Protein AF-E2JCD0-F1 (afdb_monomer_lite)

Organism: Canis lupus familiaris (NCBI:txid9615)

Structure (mmCIF, N/CA/C/O backbone):
data_AF-E2JCD0-F1
#
_entry.id   AF-E2JCD0-F1
#
loop_
_atom_site.group_PDB
_atom_site.id
_atom_site.type_symbol
_atom_site.label_atom_id
_atom_site.label_alt_id
_atom_site.label_comp_id
_atom_site.label_asym_id
_atom_site.label_entity_id
_atom_site.label_seq_id
_atom_site.pdbx_PDB_ins_code
_atom_site.Cartn_x
_atom_site.Cartn_y
_atom_site.Cartn_z
_atom_site.occupancy
_atom_site.B_iso_or_equiv
_atom_site.auth_seq_id
_atom_site.auth_comp_id
_atom_site.auth_asym_id
_atom_site.auth_atom_id
_atom_site.pdbx_PDB_model_num
ATOM 1 N N . ALA A 1 1 ? -9.100 6.757 -9.639 1.00 63.59 1 ALA A N 1
ATOM 2 C CA . ALA A 1 1 ? -10.043 7.798 -9.180 1.00 63.59 1 ALA A CA 1
ATOM 3 C C . ALA A 1 1 ? -11.085 8.122 -10.253 1.00 63.59 1 ALA A C 1
ATOM 5 O O . ALA A 1 1 ? -12.271 8.025 -9.964 1.00 63.59 1 ALA A O 1
ATOM 6 N N . GLU A 1 2 ? -10.671 8.398 -11.495 1.00 61.66 2 GLU A N 1
ATOM 7 C CA . GLU A 1 2 ? -11.588 8.792 -12.584 1.00 61.66 2 GLU A CA 1
ATOM 8 C C . GLU A 1 2 ? -12.690 7.764 -12.887 1.00 61.66 2 GLU A C 1
ATOM 10 O O . GLU A 1 2 ? -13.860 8.120 -12.960 1.00 61.66 2 GLU A O 1
ATOM 15 N N . SER A 1 3 ? -12.362 6.471 -12.967 1.00 76.69 3 SER A N 1
ATOM 16 C CA . SER A 1 3 ? -13.351 5.429 -13.300 1.00 76.69 3 SER A CA 1
ATOM 17 C C . SER A 1 3 ? -14.410 5.175 -12.218 1.00 76.69 3 SER A C 1
ATOM 19 O O . SER A 1 3 ? -15.400 4.509 -12.492 1.00 76.69 3 SER A O 1
ATOM 21 N N . ILE A 1 4 ? -14.207 5.677 -10.994 1.00 81.00 4 ILE A N 1
ATOM 22 C CA . ILE A 1 4 ? -15.134 5.513 -9.858 1.00 81.00 4 ILE A CA 1
ATOM 23 C C . ILE A 1 4 ? -15.776 6.844 -9.434 1.00 81.00 4 ILE A C 1
ATOM 25 O O . ILE A 1 4 ? -16.268 6.971 -8.312 1.00 81.00 4 ILE A O 1
ATOM 29 N N . ASN A 1 5 ? -15.748 7.835 -10.333 1.00 79.56 5 ASN A N 1
ATOM 30 C CA . ASN A 1 5 ? -16.354 9.155 -10.163 1.00 79.56 5 ASN A CA 1
ATOM 31 C C . ASN A 1 5 ? -15.915 9.885 -8.878 1.00 79.56 5 ASN A C 1
ATOM 33 O O . ASN A 1 5 ? -16.704 10.560 -8.221 1.00 79.56 5 ASN A O 1
ATOM 37 N N . VAL A 1 6 ? -14.647 9.713 -8.492 1.00 83.38 6 VAL A N 1
ATOM 38 C CA . VAL A 1 6 ? -14.036 10.439 -7.373 1.00 83.38 6 VAL A CA 1
ATOM 39 C C . VAL A 1 6 ? -13.317 11.653 -7.949 1.00 83.38 6 VAL A C 1
ATOM 41 O O . VAL A 1 6 ? -12.253 11.510 -8.553 1.00 83.38 6 VAL A O 1
ATOM 44 N N . SER A 1 7 ? -13.908 12.829 -7.759 1.00 83.88 7 SER A N 1
ATOM 45 C CA . SER A 1 7 ? -13.365 14.123 -8.177 1.00 83.88 7 SER A CA 1
ATOM 46 C C . SER A 1 7 ? -13.212 15.054 -6.979 1.00 83.88 7 SER A C 1
ATOM 48 O O . SER A 1 7 ? -14.081 15.084 -6.105 1.00 83.88 7 SER A O 1
ATOM 50 N N . TYR A 1 8 ? -12.144 15.845 -6.985 1.00 87.19 8 TYR A N 1
ATOM 51 C CA . TYR A 1 8 ? -11.872 16.868 -5.979 1.00 87.19 8 TYR A CA 1
ATOM 52 C C . TYR A 1 8 ? -11.948 18.258 -6.624 1.00 87.19 8 TYR A C 1
ATOM 54 O O . TYR A 1 8 ? -11.632 18.383 -7.811 1.00 87.19 8 TYR A O 1
ATOM 62 N N . PRO A 1 9 ? -12.394 19.295 -5.899 1.00 88.44 9 PRO A N 1
ATOM 63 C CA . PRO A 1 9 ? -12.424 20.656 -6.429 1.00 88.44 9 PRO A CA 1
ATOM 64 C C . PRO A 1 9 ? -11.013 21.188 -6.723 1.00 88.44 9 PRO A C 1
ATOM 66 O O . PRO A 1 9 ? -10.135 21.116 -5.874 1.00 88.44 9 PRO A O 1
ATOM 69 N N . GLU A 1 10 ? -10.803 21.792 -7.897 1.00 82.81 10 GLU A N 1
ATOM 70 C CA . GLU A 1 10 ? -9.464 22.214 -8.362 1.00 82.81 10 GLU A CA 1
ATOM 71 C C . GLU A 1 10 ? -8.775 23.273 -7.480 1.00 82.81 10 GLU A C 1
ATOM 73 O O . GLU A 1 10 ? -7.560 23.441 -7.551 1.00 82.81 10 GLU A O 1
ATOM 78 N N . SER A 1 11 ? -9.529 24.007 -6.658 1.00 85.75 11 SER A N 1
ATOM 79 C CA . SER A 1 11 ? -9.015 25.106 -5.833 1.00 85.75 11 SER A CA 1
ATOM 80 C C . SER A 1 11 ? -8.655 24.710 -4.396 1.00 85.75 11 SER A C 1
ATOM 82 O O . SER A 1 11 ? -8.397 25.602 -3.589 1.00 85.75 11 SER A O 1
ATOM 84 N N . GLN A 1 12 ? -8.712 23.423 -4.042 1.00 89.62 12 GLN A N 1
ATOM 85 C CA . GLN A 1 12 ? -8.457 22.949 -2.679 1.00 89.62 12 GLN A CA 1
ATOM 86 C C . GLN A 1 12 ? -7.000 22.539 -2.467 1.00 89.62 12 GLN A C 1
ATOM 88 O O . GLN A 1 12 ? -6.279 22.136 -3.381 1.00 89.62 12 GLN A O 1
ATOM 93 N N . SER A 1 13 ? -6.546 22.682 -1.225 1.00 92.50 13 SER A N 1
ATOM 94 C CA . SER A 1 13 ? -5.248 22.179 -0.797 1.00 92.50 13 SER A CA 1
ATOM 95 C C . SER A 1 13 ? -5.284 20.657 -0.579 1.00 92.50 13 SER A C 1
ATOM 97 O O . SER A 1 13 ? -6.334 20.096 -0.263 1.00 92.50 13 SER A O 1
ATOM 99 N N . PRO A 1 14 ? -4.129 19.966 -0.632 1.00 90.75 14 PRO A N 1
ATOM 100 C CA . PRO A 1 14 ? -4.080 18.515 -0.427 1.00 90.75 14 PRO A CA 1
ATOM 101 C C . PRO A 1 14 ? -4.621 18.021 0.923 1.00 90.75 14 PRO A C 1
ATOM 103 O O . PRO A 1 14 ? -5.012 16.859 1.029 1.00 90.75 14 PRO A O 1
ATOM 106 N N . GLU A 1 15 ? -4.593 18.869 1.956 1.00 92.19 15 GLU A N 1
ATOM 107 C CA . GLU A 1 15 ? -5.140 18.561 3.285 1.00 92.19 15 GLU A CA 1
ATOM 108 C C . GLU A 1 15 ? -6.654 18.794 3.363 1.00 92.19 15 GLU A C 1
ATOM 110 O O . GLU A 1 15 ? -7.354 18.117 4.121 1.00 92.19 15 GLU A O 1
ATOM 115 N N . GLU A 1 16 ? -7.183 19.724 2.567 1.00 94.25 16 GLU A N 1
ATOM 116 C CA . GLU A 1 16 ? -8.626 19.894 2.403 1.00 94.25 16 GLU A CA 1
ATOM 117 C C . GLU A 1 16 ? -9.209 18.718 1.618 1.00 94.25 16 GLU A C 1
ATOM 119 O O . GLU A 1 16 ? -10.181 18.123 2.082 1.00 94.25 16 GLU A O 1
ATOM 124 N N . ASP A 1 17 ? -8.548 18.290 0.536 1.00 93.94 17 ASP A N 1
ATOM 125 C CA . ASP A 1 17 ? -8.948 17.119 -0.255 1.00 93.94 17 ASP A CA 1
ATOM 126 C C . ASP A 1 17 ? -9.018 15.842 0.592 1.00 93.94 17 ASP A C 1
ATOM 128 O O . ASP A 1 17 ? -9.962 15.058 0.479 1.00 93.94 17 ASP A O 1
ATOM 132 N N . LEU A 1 18 ? -8.058 15.655 1.505 1.00 94.75 18 LEU A N 1
ATOM 133 C CA . LEU A 1 18 ? -8.034 14.521 2.432 1.00 94.75 18 LEU A CA 1
ATOM 134 C C . LEU A 1 18 ? -9.297 14.461 3.311 1.00 94.75 18 LEU A C 1
ATOM 136 O O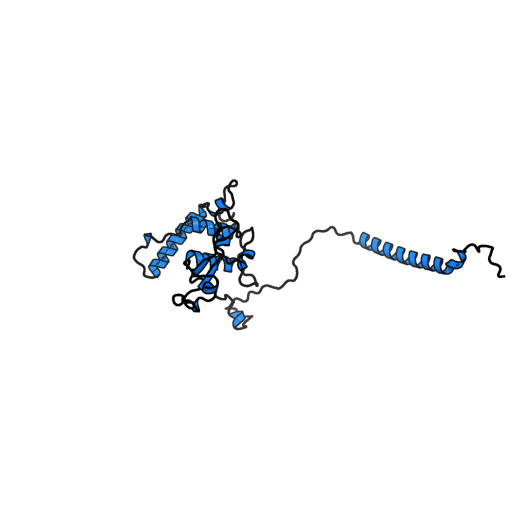 . LEU A 1 18 ? -9.743 13.379 3.695 1.00 94.75 18 LEU A O 1
ATOM 140 N N . ASN A 1 19 ? -9.865 15.618 3.655 1.00 95.75 19 ASN A N 1
ATOM 141 C CA . ASN A 1 19 ? -11.044 15.735 4.513 1.00 95.75 19 ASN A CA 1
ATOM 142 C C . ASN A 1 19 ? -12.341 15.990 3.728 1.00 95.75 19 ASN A C 1
ATOM 144 O O . ASN A 1 19 ? -13.422 16.020 4.327 1.00 95.75 19 ASN A O 1
ATOM 148 N N . PHE A 1 20 ? -12.254 16.148 2.408 1.00 95.50 20 PHE A N 1
ATOM 149 C CA . PHE A 1 20 ? -13.394 16.383 1.540 1.00 95.50 20 PHE A CA 1
ATOM 150 C C . PHE A 1 20 ? -14.202 15.095 1.364 1.00 95.50 20 PHE A C 1
ATOM 152 O O . PHE A 1 20 ? -13.720 14.090 0.839 1.00 95.50 20 PHE A O 1
ATOM 159 N N . VAL A 1 21 ? -15.455 15.101 1.825 1.00 95.81 21 VAL A N 1
ATOM 160 C CA . VAL A 1 21 ? -16.335 13.926 1.763 1.00 95.81 21 VAL A CA 1
ATOM 161 C C . VAL A 1 21 ? -16.999 13.850 0.393 1.00 95.81 21 VAL A C 1
ATOM 163 O O . VAL A 1 21 ? -17.990 14.533 0.128 1.00 95.81 21 VAL A O 1
ATOM 166 N N . THR A 1 22 ? -16.467 12.975 -0.455 1.00 94.00 22 THR A N 1
ATOM 167 C CA . THR A 1 22 ? -17.025 12.684 -1.782 1.00 94.00 22 THR A CA 1
ATOM 168 C C . THR A 1 22 ? -18.330 11.888 -1.686 1.00 94.00 22 THR A C 1
ATOM 170 O O . THR A 1 22 ? -18.580 11.187 -0.702 1.00 94.00 22 THR A O 1
ATOM 173 N N . ASP A 1 23 ? -19.173 11.954 -2.718 1.00 93.75 23 ASP A N 1
ATOM 174 C CA . ASP A 1 23 ? -20.433 11.196 -2.737 1.00 93.75 23 ASP A CA 1
ATOM 175 C C . ASP A 1 23 ? -20.195 9.680 -2.775 1.00 93.75 23 ASP A C 1
ATOM 177 O O . ASP A 1 23 ? -20.880 8.928 -2.081 1.00 93.75 23 ASP A O 1
ATOM 181 N N . THR A 1 24 ? -19.148 9.233 -3.478 1.00 94.50 24 THR A N 1
ATOM 182 C CA . THR A 1 24 ? -18.695 7.835 -3.452 1.00 94.50 24 THR A CA 1
ATOM 183 C C . THR A 1 24 ? -18.302 7.395 -2.038 1.00 94.50 24 THR A C 1
ATOM 185 O O . THR A 1 24 ? -18.634 6.282 -1.631 1.00 94.50 24 THR A O 1
ATOM 188 N N . ALA A 1 25 ? -17.646 8.259 -1.251 1.00 95.62 25 ALA A N 1
ATOM 189 C CA . ALA A 1 25 ? -17.301 7.942 0.135 1.00 95.62 25 ALA A CA 1
ATOM 190 C C . ALA A 1 25 ? -18.539 7.806 1.037 1.00 95.62 25 ALA A C 1
ATOM 192 O O . ALA A 1 25 ? -18.559 6.919 1.888 1.00 95.62 25 ALA A O 1
ATOM 193 N N . LYS A 1 26 ? -19.586 8.621 0.836 1.00 96.44 26 LYS A N 1
ATOM 194 C CA . LYS A 1 26 ? -20.861 8.480 1.568 1.00 96.44 26 LYS A CA 1
ATOM 195 C C . LYS A 1 26 ? -21.535 7.147 1.246 1.00 96.44 26 LYS A C 1
ATOM 197 O O . LYS A 1 26 ? -21.855 6.395 2.158 1.00 96.44 26 LYS A O 1
ATOM 202 N N . ALA A 1 27 ? -21.649 6.810 -0.040 1.00 96.44 27 ALA A N 1
ATOM 203 C CA . ALA A 1 27 ? -22.250 5.547 -0.466 1.00 96.44 27 ALA A CA 1
ATOM 204 C C . ALA A 1 27 ? -21.488 4.325 0.084 1.00 96.44 27 ALA A C 1
ATOM 206 O O . ALA A 1 27 ? -22.094 3.363 0.554 1.00 96.44 27 ALA A O 1
ATOM 207 N N . LEU A 1 28 ? -20.151 4.366 0.081 1.00 97.19 28 LEU A N 1
ATOM 208 C CA . LEU A 1 28 ? -19.328 3.315 0.686 1.00 97.19 28 LEU A CA 1
ATOM 209 C C . LEU A 1 28 ? -19.477 3.256 2.214 1.00 97.19 28 LEU A C 1
ATOM 211 O O . LEU A 1 28 ? -19.447 2.162 2.775 1.00 97.19 28 LEU A O 1
ATOM 215 N N . ALA A 1 29 ? -19.662 4.394 2.887 1.00 97.81 29 ALA A N 1
ATOM 216 C CA . ALA A 1 29 ? -19.921 4.439 4.325 1.00 97.81 29 ALA A CA 1
ATOM 217 C C . ALA A 1 29 ? -21.273 3.803 4.689 1.00 97.81 29 ALA A C 1
ATOM 219 O O . ALA A 1 29 ? -21.359 3.079 5.683 1.00 97.81 29 ALA A O 1
ATOM 220 N N . ASP A 1 30 ? -22.305 3.983 3.864 1.00 97.81 30 ASP A N 1
ATOM 221 C CA . ASP A 1 30 ? -23.602 3.324 4.055 1.00 97.81 30 ASP A CA 1
ATOM 222 C C . ASP A 1 30 ? -23.470 1.799 3.926 1.00 97.81 30 ASP A C 1
ATOM 224 O O . ASP A 1 30 ? -23.926 1.050 4.794 1.00 97.81 30 ASP A O 1
ATOM 228 N N . VAL A 1 31 ? -22.758 1.324 2.897 1.00 98.12 31 VAL A N 1
ATOM 229 C CA . VAL A 1 31 ? -22.467 -0.110 2.721 1.00 98.12 31 VAL A CA 1
ATOM 230 C C . VAL A 1 31 ? -21.656 -0.653 3.902 1.00 98.12 31 VAL A C 1
ATOM 232 O O . VAL A 1 31 ? -22.003 -1.694 4.460 1.00 98.12 31 VAL A O 1
ATOM 235 N N . ALA A 1 32 ? -20.613 0.060 4.336 1.00 98.00 32 ALA A N 1
ATOM 236 C CA . ALA A 1 32 ? -19.799 -0.327 5.487 1.00 98.00 32 ALA A CA 1
ATOM 237 C C . ALA A 1 32 ? -20.616 -0.368 6.790 1.00 98.00 32 ALA A C 1
ATOM 239 O O . ALA A 1 32 ? -20.418 -1.260 7.615 1.00 98.00 32 ALA A O 1
ATOM 240 N N . THR A 1 33 ? -21.576 0.544 6.955 1.00 97.75 33 THR A N 1
ATOM 241 C CA . THR A 1 33 ? -22.510 0.559 8.088 1.00 97.75 33 THR A CA 1
ATOM 242 C C . THR A 1 33 ? -23.390 -0.686 8.099 1.00 97.75 33 THR A C 1
ATOM 244 O O . THR A 1 33 ? -23.522 -1.339 9.136 1.00 97.75 33 THR A O 1
ATOM 247 N N . VAL A 1 34 ? -23.953 -1.064 6.947 1.00 97.38 34 VAL A N 1
ATOM 248 C CA . VAL A 1 34 ? -24.756 -2.290 6.819 1.00 97.38 34 VAL A CA 1
ATOM 249 C C . VAL A 1 34 ? -23.919 -3.525 7.151 1.00 97.38 34 VAL A C 1
ATOM 251 O O . VAL A 1 34 ? -24.362 -4.366 7.934 1.00 97.38 34 VAL A O 1
ATOM 254 N N . VAL A 1 35 ? -22.691 -3.613 6.630 1.00 97.75 35 VAL A N 1
ATOM 255 C CA . VAL A 1 35 ? -21.763 -4.713 6.941 1.00 97.75 35 VAL A CA 1
ATOM 256 C C . VAL A 1 35 ? -21.452 -4.764 8.438 1.00 97.75 35 VAL A C 1
ATOM 258 O O . VAL A 1 35 ? -21.546 -5.831 9.040 1.00 97.75 35 VAL A O 1
ATOM 261 N N . GLY A 1 36 ? -21.143 -3.627 9.066 1.00 96.38 36 GLY A N 1
ATOM 262 C CA . GLY A 1 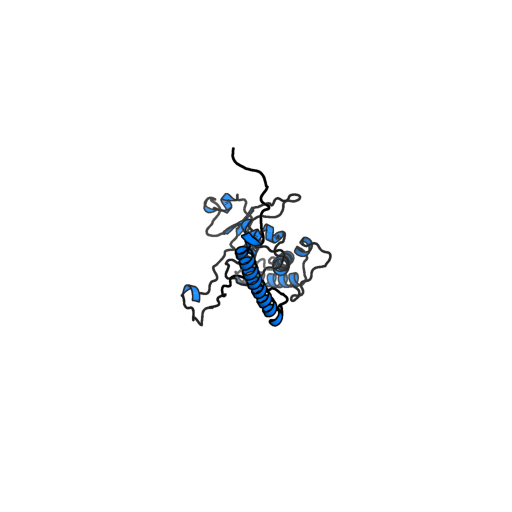36 ? -20.852 -3.557 10.500 1.00 96.38 36 GLY A CA 1
ATOM 263 C C . GLY A 1 36 ? -22.019 -4.037 11.367 1.00 96.38 36 GLY A C 1
ATOM 264 O O . GLY A 1 36 ? -21.823 -4.829 12.289 1.00 96.38 36 GLY A O 1
ATOM 265 N N . ARG A 1 37 ? -23.249 -3.627 11.037 1.00 96.38 37 ARG A N 1
ATOM 266 C CA . ARG A 1 37 ? -24.464 -4.076 11.737 1.00 96.38 37 ARG A CA 1
ATOM 267 C C . ARG A 1 37 ? -24.738 -5.564 11.532 1.00 96.38 37 ARG A C 1
ATOM 269 O O . ARG A 1 37 ? -25.088 -6.248 12.490 1.00 96.38 37 ARG A O 1
ATOM 276 N N . ALA A 1 38 ? -24.541 -6.072 10.316 1.00 96.19 38 ALA A N 1
ATOM 277 C CA . ALA A 1 38 ? -24.696 -7.492 10.020 1.00 96.19 38 ALA A CA 1
ATOM 278 C C . ALA A 1 38 ? -23.683 -8.344 10.802 1.00 96.19 38 ALA A C 1
ATOM 280 O O . ALA A 1 38 ? -24.061 -9.335 11.422 1.00 96.19 38 ALA A O 1
ATOM 281 N N . LEU A 1 39 ? -22.412 -7.930 10.843 1.00 96.62 39 LEU A N 1
ATOM 282 C CA . LEU A 1 39 ? -21.378 -8.603 11.634 1.00 96.62 39 LEU A CA 1
ATOM 283 C C . LEU A 1 39 ? -21.700 -8.585 13.131 1.00 96.62 39 LEU A C 1
ATOM 285 O O . LEU A 1 39 ? -21.513 -9.594 13.805 1.00 96.62 39 LEU A O 1
ATOM 289 N N . TYR A 1 40 ? -22.225 -7.472 13.646 1.00 96.50 40 TYR A N 1
ATOM 290 C CA . TYR A 1 40 ? -22.631 -7.369 15.045 1.00 96.50 40 TYR A CA 1
ATOM 291 C C . TYR A 1 40 ? -23.760 -8.347 15.402 1.00 96.50 40 TYR A C 1
ATOM 293 O O . TYR A 1 40 ? -23.678 -9.044 16.413 1.00 96.50 40 TYR A O 1
ATOM 301 N N . GLN A 1 41 ? -24.772 -8.460 14.539 1.00 95.12 41 GLN A N 1
ATOM 302 C CA . GLN A 1 41 ? -25.857 -9.429 14.712 1.00 95.12 41 GLN A CA 1
ATOM 303 C C . GLN A 1 41 ? -25.360 -10.875 14.614 1.00 95.12 41 GLN A C 1
ATOM 305 O O . GLN A 1 41 ? -25.739 -11.710 15.433 1.00 95.12 41 GLN A O 1
ATOM 310 N N . LEU A 1 42 ? -24.470 -11.173 13.662 1.00 96.31 42 LEU A N 1
ATOM 311 C CA . LEU A 1 42 ? -23.855 -12.499 13.520 1.00 96.31 42 LEU A CA 1
ATOM 312 C C . LEU A 1 42 ? -22.981 -12.877 14.722 1.00 96.31 42 LEU A C 1
ATOM 314 O O . LEU A 1 42 ? -22.909 -14.050 15.077 1.00 96.31 42 LEU A O 1
ATOM 318 N N . ALA A 1 43 ? -22.363 -11.896 15.381 1.00 95.94 43 ALA A N 1
ATOM 319 C CA . ALA A 1 43 ? -21.640 -12.096 16.634 1.00 95.94 43 ALA A CA 1
ATOM 320 C C . ALA A 1 43 ? -22.568 -12.351 17.843 1.00 95.94 43 ALA A C 1
ATOM 322 O O . ALA A 1 43 ? -22.082 -12.557 18.954 1.00 95.94 43 ALA A O 1
ATOM 323 N N . GLY A 1 44 ? -23.892 -12.340 17.646 1.00 95.31 44 GLY A N 1
ATOM 324 C CA . GLY A 1 44 ? -24.896 -12.525 18.697 1.00 95.31 44 GLY A CA 1
ATOM 325 C C . GLY A 1 44 ? -25.295 -11.232 19.412 1.00 95.31 44 GLY A C 1
ATOM 326 O O . GLY A 1 44 ? -25.992 -11.282 20.424 1.00 95.31 44 GLY A O 1
ATOM 327 N N . GLY A 1 45 ? -24.866 -10.071 18.912 1.00 92.38 45 GLY A N 1
ATOM 328 C CA . GLY A 1 45 ? -25.246 -8.772 19.449 1.00 92.38 45 GLY A CA 1
ATOM 329 C C . GLY A 1 45 ? -26.655 -8.368 19.015 1.00 92.38 45 GLY A C 1
ATOM 330 O O . GLY A 1 45 ? -26.937 -8.239 17.826 1.00 92.38 45 GLY A O 1
ATOM 331 N N . THR A 1 46 ? -27.549 -8.129 19.975 1.00 88.12 46 THR A N 1
ATOM 332 C CA . THR A 1 46 ? -28.945 -7.729 19.701 1.00 88.12 46 THR A CA 1
ATOM 333 C C . THR A 1 46 ? -29.275 -6.301 20.131 1.00 88.12 46 THR A C 1
ATOM 335 O O . THR A 1 46 ? -30.307 -5.770 19.736 1.00 88.12 46 THR A O 1
ATOM 338 N N . ASN A 1 47 ? -28.412 -5.668 20.927 1.00 85.06 47 ASN A N 1
ATOM 339 C CA . ASN A 1 47 ? -28.619 -4.327 21.480 1.00 85.06 47 ASN A CA 1
ATOM 340 C C . ASN A 1 47 ? -27.651 -3.338 20.812 1.00 85.06 47 ASN A C 1
ATOM 342 O O . ASN A 1 47 ? -26.561 -3.730 20.434 1.00 85.06 47 ASN A O 1
ATOM 346 N N . PHE A 1 48 ? -27.995 -2.054 20.691 1.00 81.94 48 PHE A N 1
ATOM 347 C CA . PHE A 1 48 ? -27.093 -1.023 20.131 1.00 81.94 48 PHE A CA 1
ATOM 348 C C . PHE A 1 48 ? -26.720 -1.187 18.641 1.00 81.94 48 PHE A C 1
ATOM 350 O O . PHE A 1 48 ? -25.716 -0.644 18.187 1.00 81.94 48 PHE A O 1
ATOM 357 N N . SER A 1 49 ? -27.540 -1.864 17.830 1.00 82.50 49 SER A N 1
ATOM 358 C CA . SER A 1 49 ? -27.312 -1.926 16.374 1.00 82.50 49 SER A CA 1
ATOM 359 C C . SER A 1 49 ? -27.263 -0.540 15.725 1.00 82.50 49 SER A C 1
ATOM 361 O O . SER A 1 49 ? -26.507 -0.312 14.782 1.00 82.50 49 SER A O 1
ATOM 363 N N . ASP A 1 50 ? -28.039 0.406 16.252 1.00 88.06 50 ASP A N 1
ATOM 364 C CA . ASP A 1 50 ? -28.182 1.739 15.667 1.00 88.06 50 ASP A CA 1
ATOM 365 C C . ASP A 1 50 ? -26.956 2.630 15.895 1.00 88.06 50 ASP A C 1
ATOM 367 O O . ASP A 1 50 ? -26.708 3.541 15.098 1.00 88.06 50 ASP A O 1
ATOM 371 N N . THR A 1 51 ? -26.152 2.339 16.927 1.00 93.25 51 THR A N 1
ATOM 372 C CA . THR A 1 51 ? -24.923 3.086 17.238 1.00 93.25 51 THR A CA 1
ATOM 373 C C . THR A 1 51 ? -23.755 2.697 16.335 1.00 93.25 51 THR A C 1
ATOM 375 O O . THR A 1 51 ? -22.770 3.425 16.269 1.00 93.25 51 THR A O 1
ATOM 378 N N . ILE A 1 52 ? -23.841 1.560 15.636 1.00 94.38 52 ILE A N 1
ATOM 379 C CA . ILE A 1 52 ? -22.801 1.096 14.715 1.00 94.38 52 ILE A CA 1
ATOM 380 C C . ILE A 1 52 ? -23.034 1.756 13.359 1.00 94.38 52 ILE A C 1
ATOM 382 O O . ILE A 1 52 ? -23.969 1.398 12.635 1.00 94.38 52 ILE A O 1
ATOM 386 N N . GLN A 1 53 ? -22.197 2.744 13.047 1.00 96.44 53 GLN A N 1
ATOM 387 C CA . GLN A 1 53 ? -22.208 3.501 11.796 1.00 96.44 53 GLN A CA 1
ATOM 388 C C . GLN A 1 53 ? -20.772 3.826 11.382 1.00 96.44 53 GLN A C 1
ATOM 390 O O . GLN A 1 53 ? -19.945 4.187 12.220 1.00 96.44 53 GLN A O 1
ATOM 395 N N . ALA A 1 54 ? -20.470 3.681 10.095 1.00 96.88 54 ALA A N 1
ATOM 396 C CA . ALA A 1 54 ? -19.181 4.057 9.537 1.00 96.88 54 ALA A CA 1
ATOM 397 C C . ALA A 1 54 ? -19.178 5.554 9.204 1.00 96.88 54 ALA A C 1
ATOM 399 O O . ALA A 1 54 ? -20.056 6.044 8.500 1.00 96.88 54 ALA A O 1
ATOM 400 N N . ASP A 1 55 ? -18.174 6.279 9.693 1.00 96.50 55 ASP A N 1
ATOM 401 C CA . ASP A 1 55 ? -18.018 7.709 9.428 1.00 96.50 55 ASP A CA 1
ATOM 402 C C . ASP A 1 55 ? -17.528 7.961 7.984 1.00 96.50 55 ASP A C 1
ATOM 404 O O . ASP A 1 55 ? -16.425 7.522 7.624 1.00 96.50 55 ASP A O 1
ATOM 408 N N . PRO A 1 56 ? -18.274 8.725 7.162 1.00 97.31 56 PRO A N 1
ATOM 409 C CA . PRO A 1 56 ? -17.859 9.073 5.805 1.00 97.31 56 PRO A CA 1
ATOM 410 C C . PRO A 1 56 ? -16.515 9.806 5.724 1.00 97.31 56 PRO A C 1
ATOM 412 O O . PRO A 1 56 ? -15.818 9.678 4.716 1.00 97.31 56 PRO A O 1
ATOM 415 N N . ARG A 1 57 ? -16.104 10.553 6.763 1.00 96.94 57 ARG A N 1
ATOM 416 C CA . ARG A 1 57 ? -14.787 11.218 6.768 1.00 96.94 57 ARG A CA 1
ATOM 417 C C . ARG A 1 57 ? -13.647 10.212 6.857 1.00 96.94 57 ARG A C 1
ATOM 419 O O . ARG A 1 57 ? -12.611 10.394 6.227 1.00 96.94 57 ARG A O 1
ATOM 426 N N . THR A 1 58 ? -13.826 9.127 7.598 1.00 97.38 58 THR A N 1
ATOM 427 C CA . THR A 1 58 ? -12.826 8.055 7.651 1.00 97.38 58 THR A CA 1
ATOM 428 C C . THR A 1 58 ? -12.728 7.342 6.302 1.00 97.38 58 THR A C 1
ATOM 430 O O . THR A 1 58 ? -11.627 7.106 5.803 1.00 97.38 58 THR A O 1
ATOM 433 N N . VAL A 1 59 ? -13.872 7.071 5.664 1.00 97.62 59 VAL A N 1
ATOM 434 C CA . VAL A 1 59 ? -13.923 6.448 4.333 1.00 97.62 59 VAL A CA 1
ATOM 435 C C . VAL A 1 59 ? -13.248 7.326 3.279 1.00 97.62 59 VAL A C 1
ATOM 437 O O . VAL A 1 59 ? -12.434 6.823 2.507 1.00 97.62 59 VAL A O 1
ATOM 440 N N . THR A 1 60 ? -13.519 8.635 3.268 1.00 96.62 60 THR A N 1
ATOM 441 C CA . THR A 1 60 ? -12.910 9.547 2.285 1.00 96.62 60 THR A CA 1
ATOM 442 C C . THR A 1 60 ? -11.396 9.671 2.477 1.00 96.62 60 THR A C 1
ATOM 444 O O . THR A 1 60 ? -10.655 9.614 1.499 1.00 96.62 60 THR A O 1
ATOM 447 N N . ARG A 1 61 ? -10.907 9.709 3.728 1.00 97.06 61 ARG A N 1
ATOM 448 C CA . ARG A 1 61 ? -9.464 9.736 4.032 1.00 97.06 61 ARG A CA 1
ATOM 449 C C . ARG A 1 61 ? -8.738 8.495 3.527 1.00 97.06 61 ARG A C 1
ATOM 451 O O . ARG A 1 61 ? -7.676 8.609 2.918 1.00 97.06 61 ARG A O 1
ATOM 458 N N . LEU A 1 62 ? -9.319 7.314 3.757 1.00 97.31 62 LEU A N 1
ATOM 459 C CA . LEU A 1 62 ? -8.799 6.057 3.216 1.00 97.31 62 LEU A CA 1
ATOM 460 C C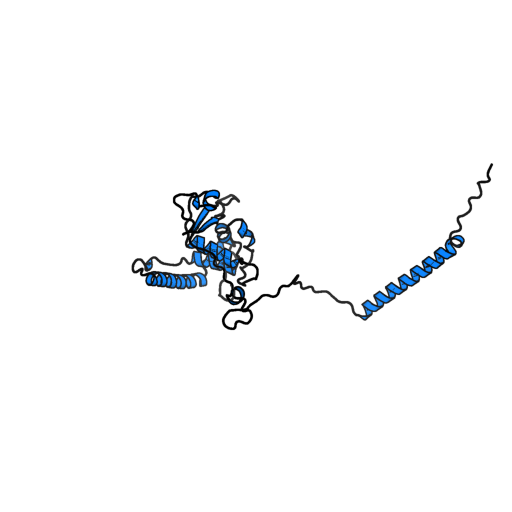 . LEU A 1 62 ? -8.780 6.106 1.684 1.00 97.31 62 LEU A C 1
ATOM 462 O O . LEU A 1 62 ? -7.749 5.833 1.073 1.00 97.31 62 LEU A O 1
ATOM 466 N N . LEU A 1 63 ? -9.895 6.495 1.063 1.00 96.06 63 LEU A N 1
ATOM 467 C CA . LEU A 1 63 ? -10.039 6.527 -0.391 1.00 96.06 63 LEU A CA 1
ATOM 468 C C . LEU A 1 63 ? -9.029 7.475 -1.050 1.00 96.06 63 LEU A C 1
ATOM 470 O O . LEU A 1 63 ? -8.369 7.090 -2.016 1.00 96.06 63 LEU A O 1
ATOM 474 N N . TYR A 1 64 ? -8.861 8.677 -0.500 1.00 95.69 64 TYR A N 1
ATOM 475 C CA . TYR A 1 64 ? -7.858 9.643 -0.941 1.00 95.69 64 TYR A CA 1
ATOM 476 C C . TYR A 1 64 ? -6.437 9.083 -0.796 1.00 95.69 64 TYR A C 1
ATOM 478 O O . TYR A 1 64 ? -5.652 9.114 -1.747 1.00 95.69 64 TYR A O 1
ATOM 486 N N . GLY A 1 65 ? -6.127 8.496 0.363 1.00 96.06 65 GLY A N 1
ATOM 487 C CA . GLY A 1 65 ? -4.819 7.911 0.636 1.00 96.06 65 GLY A CA 1
ATOM 488 C C . GLY A 1 65 ? -4.441 6.778 -0.321 1.00 96.06 65 GLY A C 1
ATOM 489 O O . GLY A 1 65 ? -3.308 6.718 -0.796 1.00 96.06 65 GLY A O 1
ATOM 490 N N . PHE A 1 66 ? -5.379 5.886 -0.644 1.00 96.06 66 PHE A N 1
ATOM 491 C CA . PHE A 1 66 ? -5.111 4.762 -1.545 1.00 96.06 66 PHE A CA 1
ATOM 492 C C . PHE A 1 66 ? -5.113 5.163 -3.025 1.00 96.06 66 PHE A C 1
ATOM 494 O O . PHE A 1 66 ? -4.287 4.658 -3.784 1.00 96.06 66 PHE A O 1
ATOM 501 N N . LEU A 1 67 ? -6.013 6.060 -3.444 1.00 94.69 67 LEU A N 1
ATOM 502 C CA . LEU A 1 67 ? -6.298 6.299 -4.866 1.00 94.69 67 LEU A CA 1
ATOM 503 C C . LEU A 1 67 ? -5.772 7.617 -5.430 1.00 94.69 67 LEU A C 1
ATOM 505 O O . LEU A 1 67 ? -5.818 7.790 -6.649 1.00 94.69 67 LEU A O 1
ATOM 509 N N . VAL A 1 68 ? -5.308 8.534 -4.582 1.00 93.69 68 VAL A N 1
ATOM 510 C CA . VAL A 1 68 ? -4.814 9.851 -5.006 1.00 93.69 68 VAL A CA 1
ATOM 511 C C . VAL A 1 68 ? -3.389 10.060 -4.522 1.00 93.69 68 VAL A C 1
ATOM 513 O O . VAL A 1 68 ? -2.478 10.180 -5.340 1.00 93.69 68 VAL A O 1
ATOM 516 N N . ARG A 1 69 ? -3.185 10.081 -3.200 1.00 94.81 69 ARG A N 1
ATOM 517 C CA . ARG A 1 69 ? -1.891 10.410 -2.598 1.00 94.81 69 ARG A CA 1
ATOM 518 C C . ARG A 1 69 ? -1.658 9.642 -1.30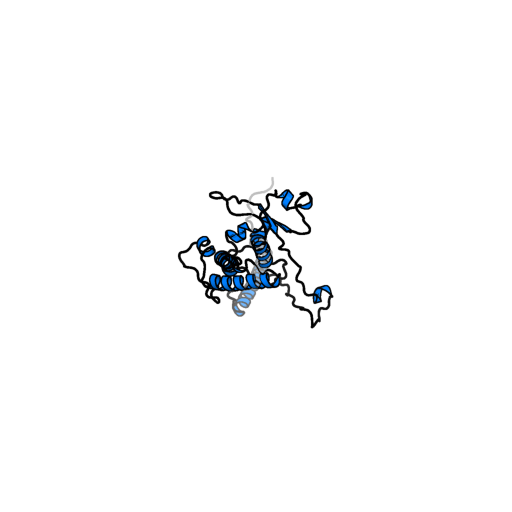3 1.00 94.81 69 ARG A C 1
ATOM 520 O O . ARG A 1 69 ? -2.211 9.974 -0.252 1.00 94.81 69 ARG A O 1
ATOM 527 N N . ALA A 1 70 ? -0.762 8.661 -1.366 1.00 96.06 70 ALA A N 1
ATOM 528 C CA . ALA A 1 70 ? -0.366 7.866 -0.207 1.00 96.06 70 ALA A CA 1
ATOM 529 C C . ALA A 1 70 ? 0.407 8.701 0.819 1.00 96.06 70 ALA A C 1
ATOM 531 O O . ALA A 1 70 ? 0.222 8.561 2.026 1.00 96.06 70 ALA A O 1
ATOM 532 N N . ASN A 1 71 ? 1.264 9.599 0.344 1.00 95.81 71 ASN A N 1
ATOM 533 C CA . ASN A 1 71 ? 2.023 10.504 1.191 1.00 95.81 71 ASN A CA 1
ATOM 534 C C . ASN A 1 71 ? 1.149 11.666 1.700 1.00 95.81 71 ASN A C 1
ATOM 536 O O . ASN A 1 71 ? 1.201 12.776 1.176 1.00 95.81 71 ASN A O 1
ATOM 540 N N . ASN A 1 72 ? 0.320 11.397 2.710 1.00 95.25 72 ASN A N 1
ATOM 541 C CA . ASN A 1 72 ? -0.582 12.371 3.335 1.00 95.25 72 ASN A CA 1
ATOM 542 C C . ASN A 1 72 ? -0.373 12.461 4.858 1.00 95.25 72 ASN A C 1
ATOM 544 O O . ASN A 1 72 ? 0.243 11.578 5.465 1.00 95.25 72 ASN A O 1
ATOM 548 N N . SER A 1 73 ? -0.883 13.528 5.483 1.00 94.56 73 SER A N 1
ATOM 549 C CA . SER A 1 73 ? -0.712 13.794 6.919 1.00 94.56 73 SER A CA 1
ATOM 550 C C . SER A 1 73 ? -1.200 12.655 7.821 1.00 94.56 73 SER A C 1
ATOM 552 O O . SER A 1 73 ? -0.563 12.370 8.839 1.00 94.56 73 SER A O 1
ATOM 554 N N . TRP A 1 74 ? -2.284 11.976 7.434 1.00 96.44 74 TRP A N 1
ATOM 555 C CA . TRP A 1 74 ? -2.902 10.904 8.211 1.00 96.44 74 TRP A CA 1
ATOM 556 C C . TRP A 1 74 ? -2.164 9.565 8.083 1.00 96.44 74 TRP A C 1
ATOM 558 O O . TRP A 1 74 ? -1.857 8.931 9.086 1.00 96.44 74 TRP A O 1
ATOM 568 N N . PHE A 1 75 ? -1.785 9.141 6.878 1.00 97.25 75 PHE A N 1
ATOM 569 C CA . PHE A 1 75 ? -0.971 7.935 6.692 1.00 97.25 75 PHE A CA 1
ATOM 570 C C . PHE A 1 75 ? 0.419 8.082 7.313 1.00 97.25 75 PHE A C 1
ATOM 572 O O . PHE A 1 75 ? 0.933 7.134 7.905 1.00 97.25 75 PHE A O 1
ATOM 579 N N . GLN A 1 76 ? 1.012 9.276 7.255 1.00 95.88 76 GLN A N 1
ATOM 580 C CA . GLN A 1 76 ? 2.268 9.536 7.955 1.00 95.88 76 GLN A CA 1
ATOM 581 C C . GLN A 1 76 ? 2.126 9.428 9.480 1.00 95.88 76 GLN A C 1
ATOM 583 O O . GLN A 1 76 ? 3.083 9.016 10.129 1.00 95.88 76 GLN A O 1
ATOM 588 N N . SER A 1 77 ? 0.971 9.780 10.062 1.00 96.06 77 SER A N 1
ATOM 589 C CA . SER A 1 77 ? 0.789 9.748 11.519 1.00 96.06 77 SER A CA 1
ATOM 590 C C . SER A 1 77 ? 0.562 8.347 12.083 1.00 96.06 77 SER A C 1
ATOM 592 O O . SER A 1 77 ? 0.921 8.089 13.229 1.00 96.06 77 SER A O 1
ATOM 594 N N . ILE A 1 78 ? 0.013 7.431 11.289 1.00 96.75 78 ILE A N 1
ATOM 595 C CA . ILE A 1 78 ? -0.276 6.058 11.729 1.00 96.75 78 ILE A CA 1
ATOM 596 C C . ILE A 1 78 ? 0.866 5.079 11.447 1.00 96.75 78 ILE A C 1
ATOM 598 O O . ILE A 1 78 ? 0.901 4.001 12.030 1.00 96.75 78 ILE A O 1
ATOM 602 N N . LEU A 1 79 ? 1.796 5.414 10.549 1.00 95.88 79 LEU A N 1
ATOM 603 C CA . LEU A 1 79 ? 2.934 4.552 10.235 1.00 95.88 79 LEU A CA 1
ATOM 604 C C . LEU A 1 79 ? 4.097 4.761 11.207 1.00 95.88 79 LEU A C 1
ATOM 606 O O . LEU A 1 79 ? 4.302 5.835 11.776 1.00 95.88 79 LEU A O 1
ATOM 610 N N . ARG A 1 80 ? 4.932 3.730 11.334 1.00 95.38 80 ARG A N 1
ATOM 611 C CA . ARG A 1 80 ? 6.247 3.847 11.973 1.00 95.38 80 ARG A CA 1
ATOM 612 C C . ARG A 1 80 ? 7.207 4.680 11.122 1.00 95.38 80 ARG A C 1
ATOM 614 O O . ARG A 1 80 ? 7.037 4.802 9.909 1.00 95.38 80 ARG A O 1
ATOM 621 N N . GLN A 1 81 ? 8.250 5.216 11.752 1.00 92.62 81 GLN A N 1
ATOM 622 C CA . GLN A 1 81 ? 9.259 6.049 11.085 1.00 92.62 81 GLN A CA 1
ATOM 623 C C . GLN A 1 81 ? 9.985 5.314 9.945 1.00 92.62 81 GLN A C 1
ATOM 625 O O . GLN A 1 81 ? 10.229 5.893 8.889 1.00 92.62 81 GLN A O 1
ATOM 630 N N . ASP A 1 82 ? 10.301 4.033 10.138 1.00 92.50 82 ASP A N 1
ATOM 631 C CA . ASP A 1 82 ? 10.982 3.172 9.162 1.00 92.50 82 ASP A CA 1
ATOM 632 C C . ASP A 1 82 ? 10.119 2.836 7.940 1.00 92.50 82 ASP A C 1
ATOM 634 O O . ASP A 1 82 ? 10.650 2.510 6.880 1.00 92.50 82 ASP A O 1
ATOM 638 N N . LEU A 1 83 ? 8.796 2.967 8.060 1.00 93.44 83 LEU A N 1
ATOM 639 C CA . LEU A 1 83 ? 7.848 2.684 6.984 1.00 93.44 83 LEU A CA 1
ATOM 640 C C . LEU A 1 83 ? 7.463 3.927 6.171 1.00 93.44 83 LEU A C 1
ATOM 642 O O . LEU A 1 83 ? 6.730 3.818 5.191 1.00 93.44 83 LEU A O 1
ATOM 646 N N . ARG A 1 84 ? 7.975 5.113 6.521 1.00 91.25 84 ARG A N 1
ATOM 647 C CA . ARG A 1 84 ? 7.652 6.362 5.815 1.00 91.25 84 ARG A CA 1
ATOM 648 C C . ARG A 1 84 ? 8.044 6.330 4.335 1.00 91.25 84 ARG A C 1
ATOM 650 O O . ARG A 1 84 ? 7.330 6.890 3.512 1.00 91.25 84 ARG A O 1
ATOM 657 N N . SER A 1 85 ? 9.141 5.657 3.990 1.00 91.69 85 SER A N 1
ATOM 658 C CA . SER A 1 85 ? 9.616 5.520 2.604 1.00 91.69 85 SER A CA 1
ATOM 659 C C . SER A 1 85 ? 8.662 4.736 1.697 1.00 91.69 85 SER A C 1
ATOM 661 O O . SER A 1 85 ? 8.771 4.831 0.477 1.00 91.69 85 SER A O 1
ATOM 663 N N . TYR A 1 86 ? 7.714 3.988 2.268 1.00 89.88 86 TYR A N 1
ATOM 664 C CA . TYR A 1 86 ? 6.703 3.243 1.518 1.00 89.88 86 TYR A CA 1
ATOM 665 C C . TYR A 1 86 ? 5.531 4.132 1.062 1.00 89.88 86 TYR A C 1
ATOM 667 O O . TYR A 1 86 ? 4.711 3.690 0.251 1.00 89.88 86 TYR A O 1
ATOM 675 N N . LEU A 1 87 ? 5.450 5.380 1.541 1.00 93.38 87 LEU A N 1
ATOM 676 C CA . LEU A 1 87 ? 4.476 6.371 1.089 1.00 93.38 87 LEU A CA 1
ATOM 677 C C . LEU A 1 87 ? 5.056 7.211 -0.057 1.00 93.38 87 LEU A C 1
ATOM 679 O O . LEU A 1 87 ? 5.908 8.068 0.161 1.00 93.38 87 LEU A O 1
ATOM 683 N N . GLY A 1 88 ? 4.575 6.978 -1.279 1.00 91.38 88 GLY A N 1
ATOM 684 C CA . GLY A 1 88 ? 4.887 7.818 -2.439 1.00 91.38 88 GLY A CA 1
ATOM 685 C C . GLY A 1 88 ? 3.918 8.994 -2.599 1.00 91.38 88 GLY A C 1
ATOM 686 O O . GLY A 1 88 ? 2.811 8.977 -2.063 1.00 91.38 88 GLY A O 1
ATOM 687 N N . ASP A 1 89 ? 4.303 9.997 -3.391 1.00 90.62 89 ASP A N 1
ATOM 688 C CA . ASP A 1 89 ? 3.475 11.191 -3.658 1.00 90.62 89 ASP A CA 1
ATOM 689 C C . ASP A 1 89 ? 2.260 10.927 -4.571 1.00 90.62 89 ASP A C 1
ATOM 691 O O . ASP A 1 89 ? 1.409 11.801 -4.750 1.00 90.62 89 ASP A O 1
ATOM 695 N N . GLY A 1 90 ? 2.171 9.720 -5.134 1.00 92.50 90 GLY A N 1
ATOM 696 C CA . GLY A 1 90 ? 1.050 9.245 -5.942 1.00 92.50 90 GLY A CA 1
ATOM 697 C C . GLY A 1 90 ? 0.181 8.195 -5.234 1.00 92.50 90 GLY A C 1
ATOM 698 O O . GLY A 1 90 ? 0.336 7.957 -4.030 1.00 92.50 90 GLY A O 1
ATOM 699 N N . PRO A 1 91 ? -0.728 7.541 -5.976 1.00 94.50 91 PRO A N 1
ATOM 700 C CA . PRO A 1 91 ? -1.557 6.462 -5.453 1.00 94.50 91 PRO A CA 1
ATOM 701 C C . PRO A 1 91 ? -0.738 5.203 -5.166 1.00 94.50 91 PRO A C 1
ATOM 703 O O . PRO A 1 91 ? 0.304 4.952 -5.783 1.00 94.50 91 PRO A O 1
ATOM 706 N N . LEU A 1 92 ? -1.241 4.372 -4.254 1.00 93.81 92 LEU A N 1
ATOM 707 C CA . LEU A 1 92 ? -0.626 3.080 -3.970 1.00 93.81 92 LEU A CA 1
ATOM 708 C C . LEU A 1 92 ? -0.866 2.106 -5.125 1.00 93.81 92 LEU A C 1
ATOM 710 O O . LEU A 1 92 ? -1.940 2.053 -5.715 1.00 93.81 92 LEU A O 1
ATOM 714 N N . GLN A 1 93 ? 0.150 1.300 -5.421 1.00 91.44 93 GLN A N 1
ATOM 715 C CA . GLN A 1 93 ? 0.018 0.173 -6.336 1.00 91.44 93 GLN A CA 1
ATOM 716 C C . GLN A 1 93 ? -0.415 -1.065 -5.546 1.00 91.44 93 GLN A C 1
ATOM 718 O O . GLN A 1 93 ? 0.155 -1.384 -4.497 1.00 91.44 93 GLN A O 1
ATOM 723 N N . HIS A 1 94 ? -1.418 -1.773 -6.059 1.00 94.62 94 HIS A N 1
ATOM 724 C CA . HIS A 1 94 ? -2.016 -2.939 -5.395 1.00 94.62 94 HIS A CA 1
ATOM 725 C C . HIS A 1 94 ? -1.535 -4.279 -5.970 1.00 94.62 94 HIS A C 1
ATOM 727 O O . HIS A 1 94 ? -2.095 -5.328 -5.664 1.00 94.62 94 HIS A O 1
ATOM 733 N N . TYR A 1 95 ? -0.494 -4.254 -6.804 1.00 93.81 95 TYR A N 1
ATOM 734 C CA . TYR A 1 95 ? 0.134 -5.462 -7.327 1.00 93.81 95 TYR A CA 1
ATOM 735 C C . TYR A 1 95 ? 0.842 -6.244 -6.212 1.00 93.81 95 TYR A C 1
ATOM 737 O O . TYR A 1 95 ? 1.557 -5.673 -5.383 1.00 93.81 95 TYR A O 1
ATOM 745 N N . ILE A 1 96 ? 0.661 -7.566 -6.213 1.00 93.19 96 ILE A N 1
ATOM 746 C CA . ILE A 1 96 ? 1.359 -8.482 -5.309 1.00 93.19 96 ILE A CA 1
ATOM 747 C C . ILE A 1 96 ? 2.759 -8.718 -5.883 1.00 93.19 96 ILE A C 1
ATOM 749 O O . ILE A 1 96 ? 2.976 -9.636 -6.669 1.00 93.19 96 ILE A O 1
ATOM 753 N N . ALA A 1 97 ? 3.695 -7.845 -5.516 1.00 89.44 97 ALA A N 1
ATOM 754 C CA . ALA A 1 97 ? 5.087 -7.948 -5.937 1.00 89.44 97 ALA A CA 1
ATOM 755 C C . ALA A 1 97 ? 5.815 -9.108 -5.239 1.00 89.44 97 ALA A C 1
ATOM 757 O O . ALA A 1 97 ? 5.442 -9.533 -4.144 1.00 89.44 97 ALA A O 1
ATOM 758 N N . VAL A 1 98 ? 6.924 -9.566 -5.828 1.00 87.12 98 VAL A N 1
ATOM 759 C CA . VAL A 1 98 ? 7.828 -10.542 -5.185 1.00 87.12 98 VAL A CA 1
ATOM 760 C C . VAL A 1 98 ? 8.441 -10.006 -3.884 1.00 87.12 98 VAL A C 1
ATOM 762 O O . VAL A 1 98 ? 8.728 -10.780 -2.968 1.00 87.12 98 VAL A O 1
ATOM 765 N N . SER A 1 99 ? 8.645 -8.690 -3.774 1.00 80.56 99 SER A N 1
ATOM 766 C CA . SER A 1 99 ? 9.088 -8.055 -2.530 1.00 80.56 99 SER A CA 1
ATOM 767 C C . SER A 1 99 ? 7.953 -8.051 -1.504 1.00 80.56 99 SER A C 1
ATOM 769 O O . SER A 1 99 ? 6.926 -7.404 -1.712 1.00 80.56 99 SER A O 1
ATOM 771 N N . SER A 1 100 ? 8.156 -8.744 -0.385 1.00 78.62 100 SER A N 1
ATOM 772 C CA . SER A 1 100 ? 7.174 -8.865 0.692 1.00 78.62 100 SER A CA 1
ATOM 773 C C . SER A 1 100 ? 7.693 -8.231 1.986 1.00 78.62 100 SER A C 1
ATOM 775 O O . SER A 1 100 ? 8.831 -8.523 2.362 1.00 78.62 100 SER A O 1
ATOM 777 N N . PRO A 1 101 ? 6.851 -7.493 2.735 1.00 86.19 101 PRO A N 1
ATOM 778 C CA . PRO A 1 101 ? 5.491 -7.049 2.388 1.00 86.19 101 PRO A CA 1
ATOM 779 C C . PRO A 1 101 ? 5.469 -5.883 1.381 1.00 86.19 101 PRO A C 1
ATOM 781 O O . PRO A 1 101 ? 6.425 -5.117 1.294 1.00 86.19 101 PRO A O 1
ATOM 784 N N . THR A 1 102 ? 4.372 -5.727 0.634 1.00 91.12 102 THR A N 1
ATOM 785 C CA . THR A 1 102 ? 4.180 -4.581 -0.275 1.00 91.12 102 THR A CA 1
ATOM 786 C C . THR A 1 102 ? 3.710 -3.338 0.490 1.00 91.12 102 THR A C 1
ATOM 788 O O . THR A 1 102 ? 3.196 -3.434 1.607 1.00 91.12 102 THR A O 1
ATOM 791 N N . ASN A 1 103 ? 3.836 -2.153 -0.121 1.00 92.75 103 ASN A N 1
ATOM 792 C CA . ASN A 1 103 ? 3.432 -0.878 0.489 1.00 92.75 103 ASN A CA 1
ATOM 793 C C . ASN A 1 103 ? 1.963 -0.907 0.944 1.00 92.75 103 ASN A C 1
ATOM 795 O O . ASN A 1 103 ? 1.647 -0.477 2.051 1.00 92.75 103 ASN A O 1
ATOM 799 N N . THR A 1 104 ? 1.076 -1.471 0.113 1.00 95.25 104 THR A N 1
ATOM 800 C CA . THR A 1 104 ? -0.352 -1.613 0.433 1.00 95.25 104 THR A CA 1
ATOM 801 C C . THR A 1 104 ? -0.558 -2.450 1.698 1.00 95.25 104 THR A C 1
ATOM 803 O O . THR A 1 104 ? -1.355 -2.062 2.547 1.00 95.25 104 THR A O 1
ATOM 806 N N . THR A 1 105 ? 0.184 -3.550 1.877 1.00 95.94 105 THR A N 1
ATOM 807 C CA . THR A 1 105 ? 0.066 -4.411 3.065 1.00 95.94 105 THR A CA 1
ATOM 808 C C . THR A 1 105 ? 0.372 -3.653 4.351 1.00 95.94 105 THR A C 1
ATOM 810 O O . THR A 1 105 ? -0.401 -3.739 5.304 1.00 95.94 105 THR A O 1
ATOM 813 N N . TYR A 1 106 ? 1.461 -2.879 4.376 1.00 95.19 106 TYR A N 1
ATOM 814 C CA . TYR A 1 106 ? 1.795 -2.071 5.548 1.00 95.19 106 TYR A CA 1
ATOM 815 C C . TYR A 1 106 ? 0.729 -1.009 5.811 1.00 95.19 106 TYR A C 1
ATOM 817 O O . TYR A 1 106 ? 0.200 -0.935 6.915 1.00 95.19 106 TYR A O 1
ATOM 825 N N . VAL A 1 107 ? 0.348 -0.223 4.803 1.00 96.75 107 VAL A N 1
ATOM 826 C CA . VAL A 1 107 ? -0.647 0.842 4.994 1.00 96.75 107 VAL A CA 1
ATOM 827 C C . VAL A 1 107 ? -1.976 0.282 5.507 1.00 96.75 107 VAL A C 1
ATOM 829 O O . VAL A 1 107 ? -2.549 0.846 6.434 1.00 96.75 107 VAL A O 1
ATOM 832 N N . VAL A 1 108 ? -2.431 -0.864 4.989 1.00 97.62 108 VAL A N 1
ATOM 833 C CA . VAL A 1 108 ? -3.644 -1.538 5.480 1.00 97.62 108 VAL A CA 1
ATOM 834 C C . VAL A 1 108 ? -3.482 -2.021 6.923 1.00 97.62 108 VAL A C 1
ATOM 836 O O . VAL A 1 108 ? -4.387 -1.795 7.723 1.00 97.62 108 VAL A O 1
ATOM 839 N N . GLN A 1 109 ? -2.348 -2.635 7.286 1.00 97.69 109 GLN A N 1
ATOM 840 C CA . GLN A 1 109 ? -2.103 -3.097 8.658 1.00 97.69 109 GLN A CA 1
ATOM 841 C C . GLN A 1 109 ? -2.193 -1.939 9.661 1.00 97.69 109 GLN A C 1
ATOM 843 O O . GLN A 1 109 ? -2.913 -2.037 10.652 1.00 97.69 109 GLN A O 1
ATOM 848 N N . TYR A 1 110 ? -1.501 -0.829 9.395 1.00 97.75 110 TYR A N 1
ATOM 849 C CA . TYR A 1 110 ? -1.463 0.315 10.312 1.00 97.75 110 TYR A CA 1
ATOM 850 C C . TYR A 1 110 ? -2.758 1.130 10.300 1.00 97.75 110 TYR A C 1
ATOM 852 O O . TYR A 1 110 ? -3.173 1.627 11.345 1.00 97.75 110 TYR A O 1
ATOM 860 N N . ALA A 1 111 ? -3.449 1.226 9.160 1.00 97.69 111 ALA A N 1
ATOM 861 C CA . ALA A 1 111 ? -4.786 1.813 9.111 1.00 97.69 111 ALA A CA 1
ATOM 862 C C . ALA A 1 111 ? -5.774 0.991 9.944 1.00 97.69 111 ALA A C 1
ATOM 864 O O . ALA A 1 111 ? -6.510 1.555 10.751 1.00 97.69 111 ALA A O 1
ATOM 865 N N . LEU A 1 112 ? -5.744 -0.339 9.822 1.00 98.19 112 LEU A N 1
ATOM 866 C CA . LEU A 1 112 ? -6.563 -1.226 10.641 1.00 98.19 112 LEU A CA 1
ATOM 867 C C . LEU A 1 112 ? -6.201 -1.110 12.127 1.00 98.19 112 LEU A C 1
ATOM 869 O O . LEU A 1 112 ? -7.101 -1.024 12.962 1.00 98.19 112 LEU A O 1
ATOM 873 N N . ALA A 1 113 ? -4.907 -1.047 12.455 1.00 97.88 113 ALA A N 1
ATOM 874 C CA . ALA A 1 113 ? -4.431 -0.853 13.821 1.00 97.88 113 ALA A CA 1
ATOM 875 C C . ALA A 1 113 ? -4.936 0.464 14.424 1.00 97.88 113 ALA A C 1
ATOM 877 O O . ALA A 1 113 ? -5.369 0.473 15.569 1.00 97.88 113 ALA A O 1
ATOM 878 N N . ASN A 1 114 ? -4.947 1.557 13.659 1.00 97.56 114 ASN A N 1
ATOM 879 C CA . ASN A 1 114 ? -5.466 2.843 14.123 1.00 97.56 114 ASN A CA 1
ATOM 880 C C . ASN A 1 114 ? -6.999 2.846 14.283 1.00 97.56 114 ASN A C 1
ATOM 882 O O . ASN A 1 114 ? -7.524 3.489 15.184 1.00 97.56 114 ASN A O 1
ATOM 886 N N . LEU A 1 115 ? -7.727 2.135 13.415 1.00 97.31 115 LEU A N 1
ATOM 887 C CA . LEU A 1 115 ? -9.196 2.102 13.439 1.00 97.31 115 LEU A CA 1
ATOM 888 C C . LEU A 1 115 ? -9.777 1.141 14.484 1.00 97.31 115 LEU A C 1
ATOM 890 O O . LEU A 1 115 ? -10.893 1.354 14.950 1.00 97.31 115 LEU A O 1
ATOM 894 N N . THR A 1 116 ? -9.053 0.074 14.827 1.00 97.25 116 THR A N 1
ATOM 895 C CA . THR A 1 116 ? -9.521 -0.972 15.761 1.00 97.25 116 THR A CA 1
ATOM 896 C C . THR A 1 116 ? -8.742 -1.013 17.072 1.00 97.25 116 THR A C 1
ATOM 898 O O . THR A 1 116 ? -9.210 -1.598 18.049 1.00 97.25 116 THR A O 1
ATOM 901 N N . GLY A 1 117 ? -7.547 -0.426 17.099 1.00 96.81 117 GLY A N 1
ATOM 902 C CA . GLY A 1 117 ? -6.679 -0.386 18.263 1.00 96.81 117 GLY A CA 1
ATOM 903 C C . GLY A 1 117 ? -6.969 0.782 19.195 1.00 96.81 117 GLY A C 1
ATOM 904 O O . GLY A 1 117 ? -7.903 1.563 19.017 1.00 96.81 117 GLY A O 1
ATOM 905 N N . GLN A 1 118 ? -6.137 0.883 20.225 1.00 97.06 118 GLN A N 1
ATOM 906 C CA . GLN A 1 118 ? -6.192 1.933 21.232 1.00 97.06 118 GLN A CA 1
ATOM 907 C C . GLN A 1 118 ? -4.790 2.472 21.493 1.00 97.06 118 GLN A C 1
ATOM 909 O O . GLN A 1 118 ? -3.818 1.714 21.528 1.00 97.06 118 GLN A O 1
ATOM 914 N N . VAL A 1 119 ? -4.694 3.784 21.697 1.00 96.75 119 VAL A N 1
ATOM 915 C CA . VAL A 1 119 ? -3.452 4.423 22.135 1.00 96.75 119 VAL A CA 1
ATOM 916 C C . VAL A 1 119 ? -3.221 4.077 23.603 1.00 96.75 119 VAL A C 1
ATOM 918 O O . VAL A 1 119 ? -4.127 4.228 24.423 1.00 96.75 119 VAL A O 1
ATOM 921 N N . VAL A 1 120 ? -2.020 3.603 23.921 1.00 95.69 120 VAL A N 1
ATOM 922 C CA . VAL A 1 120 ? -1.603 3.251 25.283 1.00 95.69 120 VAL A CA 1
ATOM 923 C C . VAL A 1 120 ? -0.423 4.117 25.707 1.00 95.69 120 VAL A C 1
ATOM 925 O O . VAL A 1 120 ? 0.460 4.422 24.901 1.00 95.69 120 VAL A O 1
ATOM 928 N N . ASP A 1 121 ? -0.421 4.519 26.976 1.00 95.00 121 ASP A N 1
ATOM 929 C CA . ASP A 1 121 ? 0.613 5.375 27.560 1.00 95.00 121 ASP A CA 1
ATOM 930 C C . ASP A 1 121 ? 1.837 4.538 27.954 1.00 95.00 121 ASP A C 1
ATOM 932 O O . ASP A 1 121 ? 2.032 4.157 29.107 1.00 95.00 121 ASP A O 1
ATOM 936 N N . LEU A 1 122 ? 2.613 4.163 26.940 1.00 95.06 122 LEU A N 1
ATOM 937 C CA . LEU A 1 122 ? 3.855 3.409 27.074 1.00 95.06 122 LEU A CA 1
ATOM 938 C C . LEU A 1 122 ? 5.005 4.219 26.490 1.00 95.06 122 LEU A C 1
ATOM 940 O O . LEU A 1 122 ? 4.829 4.968 25.531 1.00 95.06 122 LEU A O 1
ATOM 944 N N . THR A 1 123 ? 6.214 4.016 27.009 1.00 95.56 123 THR A N 1
ATOM 945 C CA . THR A 1 123 ? 7.420 4.520 26.344 1.00 95.56 123 THR A CA 1
ATOM 946 C C . THR A 1 123 ? 7.762 3.670 25.121 1.00 95.56 123 THR A C 1
ATOM 948 O O . THR A 1 123 ? 7.279 2.545 24.956 1.00 95.56 123 THR A O 1
ATOM 951 N N . ARG A 1 124 ? 8.656 4.169 24.262 1.00 94.94 124 ARG A N 1
ATOM 952 C CA . ARG A 1 124 ? 9.120 3.429 23.081 1.00 94.94 124 ARG A CA 1
ATOM 953 C C . ARG A 1 124 ? 9.712 2.069 23.450 1.00 94.94 124 ARG A C 1
ATOM 955 O O . ARG A 1 124 ? 9.444 1.071 22.788 1.00 94.94 124 ARG A O 1
ATOM 962 N N . GLU A 1 125 ? 10.508 2.025 24.511 1.00 95.00 125 GLU A N 1
ATOM 963 C CA . GLU A 1 125 ? 11.189 0.819 24.978 1.00 95.00 125 GLU A CA 1
ATOM 964 C C . GLU A 1 125 ? 10.186 -0.212 25.517 1.00 95.00 125 GLU A C 1
ATOM 966 O O . GLU A 1 125 ? 10.333 -1.406 25.257 1.00 95.00 125 GLU A O 1
ATOM 971 N N . GLN A 1 126 ? 9.136 0.247 26.204 1.00 95.31 126 GLN A N 1
ATOM 972 C CA . GLN A 1 126 ? 8.038 -0.601 26.675 1.00 95.31 126 GLN A CA 1
ATOM 973 C C . GLN A 1 126 ? 7.164 -1.102 25.520 1.00 95.31 126 GLN A C 1
ATOM 975 O O . GLN A 1 126 ? 6.796 -2.270 25.501 1.00 95.31 126 GLN A O 1
ATOM 980 N N . CYS A 1 127 ? 6.878 -0.255 24.528 1.00 94.81 127 CYS A N 1
ATOM 981 C CA . CYS A 1 127 ? 6.119 -0.636 23.336 1.00 94.81 127 CYS A CA 1
ATOM 982 C C . CYS A 1 127 ? 6.856 -1.703 22.503 1.00 94.81 127 CYS A C 1
ATOM 984 O O . CYS A 1 127 ? 6.233 -2.589 21.923 1.00 94.81 127 CYS A O 1
ATOM 986 N N . GLN A 1 128 ? 8.193 -1.647 22.471 1.00 93.38 128 GLN A N 1
ATOM 987 C CA . GLN A 1 128 ? 9.029 -2.627 21.775 1.00 93.38 128 GLN A CA 1
ATOM 988 C C . GLN A 1 128 ? 9.093 -3.978 22.507 1.00 93.38 128 GLN A C 1
ATOM 990 O O . GLN A 1 128 ? 9.161 -5.030 21.863 1.00 93.38 128 GLN A O 1
ATOM 995 N N . ASP A 1 129 ? 9.087 -3.962 23.842 1.00 93.38 129 ASP A N 1
ATOM 996 C CA . ASP A 1 129 ? 9.115 -5.166 24.674 1.00 93.38 129 ASP A CA 1
ATOM 997 C C . ASP A 1 129 ? 8.040 -5.133 25.778 1.00 93.38 129 ASP A C 1
ATOM 999 O O . ASP A 1 129 ? 8.355 -4.979 26.966 1.00 93.38 129 ASP A O 1
ATOM 1003 N N . PRO A 1 130 ? 6.757 -5.302 25.398 1.00 91.75 130 PRO A N 1
ATOM 1004 C CA . PRO A 1 130 ? 5.626 -5.177 26.317 1.00 91.75 130 PRO A CA 1
ATOM 1005 C C . PRO A 1 130 ? 5.590 -6.297 27.361 1.00 91.75 130 PRO A C 1
ATOM 1007 O O . PRO A 1 130 ? 4.952 -6.141 28.393 1.00 91.75 130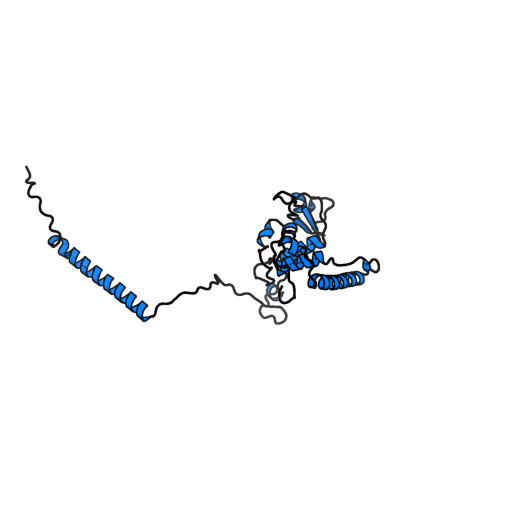 PRO A O 1
ATOM 1010 N N . SER A 1 131 ? 6.338 -7.391 27.162 1.00 92.38 131 SER A N 1
ATOM 1011 C CA . SER A 1 131 ? 6.464 -8.491 28.129 1.00 92.38 131 SER A CA 1
ATOM 1012 C C . SER A 1 131 ? 7.045 -8.057 29.481 1.00 92.38 131 SER A C 1
ATOM 1014 O O . SER A 1 131 ? 6.914 -8.778 30.466 1.00 92.38 131 SER A O 1
ATOM 1016 N N . LYS A 1 132 ? 7.712 -6.897 29.538 1.00 89.75 132 LYS A N 1
ATOM 1017 C CA . LYS A 1 132 ? 8.242 -6.310 30.778 1.00 89.75 132 LYS A CA 1
ATOM 1018 C C . LYS A 1 132 ? 7.207 -5.488 31.549 1.00 89.75 132 LYS A C 1
ATOM 1020 O O . LYS A 1 132 ? 7.483 -5.090 32.679 1.00 89.75 132 LYS A O 1
ATOM 1025 N N . VAL A 1 133 ? 6.050 -5.206 30.953 1.00 92.00 133 VAL A N 1
ATOM 1026 C CA . VAL A 1 133 ? 4.990 -4.395 31.553 1.00 92.00 133 VAL A CA 1
ATOM 1027 C C . VAL A 1 133 ? 3.910 -5.332 32.110 1.00 92.00 133 VAL A C 1
ATOM 1029 O O . VAL A 1 133 ? 3.328 -6.099 31.352 1.00 92.00 133 VAL A O 1
ATOM 1032 N N . PRO A 1 134 ? 3.604 -5.291 33.420 1.00 87.44 134 PRO A N 1
ATOM 1033 C CA . PRO A 1 134 ? 2.762 -6.302 34.071 1.00 87.44 134 PRO A CA 1
ATOM 1034 C C . PRO A 1 134 ? 1.302 -6.332 33.591 1.00 87.44 134 PRO A C 1
ATOM 1036 O O . PRO A 1 134 ? 0.645 -7.359 33.733 1.00 87.44 134 PRO A O 1
ATOM 1039 N N . ASN A 1 135 ? 0.796 -5.235 33.021 1.00 88.88 135 ASN A N 1
ATOM 1040 C CA . ASN A 1 135 ? -0.593 -5.122 32.561 1.00 88.88 135 ASN A CA 1
ATOM 1041 C C . ASN A 1 135 ? -0.760 -5.342 31.049 1.00 88.88 135 ASN A C 1
ATOM 1043 O O . ASN A 1 135 ? -1.891 -5.388 30.569 1.00 88.88 135 ASN A O 1
ATOM 1047 N N . GLU A 1 136 ? 0.336 -5.488 30.299 1.00 92.38 136 GLU A N 1
ATOM 1048 C CA . GLU A 1 136 ? 0.297 -5.622 28.844 1.00 92.38 136 GLU A CA 1
ATOM 1049 C C . GLU A 1 136 ? 0.587 -7.064 28.428 1.00 92.38 136 GLU A C 1
ATOM 1051 O O . GLU A 1 136 ? 1.529 -7.702 28.895 1.00 92.38 136 GLU A O 1
ATOM 1056 N N . ASN A 1 137 ? -0.235 -7.597 27.523 1.00 93.00 137 ASN A N 1
ATOM 1057 C CA . ASN A 1 137 ? -0.092 -8.965 27.037 1.00 93.00 137 ASN A CA 1
ATOM 1058 C C . ASN A 1 137 ? 0.362 -8.970 25.573 1.00 93.00 137 ASN A C 1
ATOM 1060 O O . ASN A 1 137 ? -0.395 -8.580 24.678 1.00 93.00 137 ASN A O 1
ATOM 1064 N N . LYS A 1 138 ? 1.599 -9.424 25.344 1.00 93.00 138 LYS A N 1
ATOM 1065 C CA . LYS A 1 138 ? 2.227 -9.530 24.018 1.00 93.00 138 LYS A CA 1
ATOM 1066 C C . LYS A 1 138 ? 1.628 -10.632 23.140 1.00 93.00 138 LYS A C 1
ATOM 1068 O O . LYS A 1 138 ? 1.654 -10.520 21.919 1.00 93.00 138 LYS A O 1
ATOM 1073 N N . ASP A 1 139 ? 1.076 -11.684 23.734 1.00 93.19 139 ASP A N 1
ATOM 1074 C CA . ASP A 1 139 ? 0.541 -12.818 22.975 1.00 93.19 139 ASP A CA 1
ATOM 1075 C C . ASP A 1 139 ? -0.841 -12.496 22.397 1.00 93.19 139 ASP A C 1
ATOM 1077 O O . ASP A 1 139 ? -1.156 -12.892 21.270 1.00 93.19 139 ASP A O 1
ATOM 1081 N N . LEU A 1 140 ? -1.638 -11.705 23.123 1.00 94.69 140 LEU A N 1
ATOM 1082 C CA . LEU A 1 140 ? -2.984 -11.291 22.710 1.00 94.69 140 LEU A CA 1
ATOM 1083 C C . LEU A 1 140 ? -2.990 -10.099 21.746 1.00 94.69 140 LEU A C 1
ATOM 1085 O O . LEU A 1 140 ? -3.809 -10.066 20.830 1.00 94.69 140 LEU A O 1
ATOM 1089 N N . TYR A 1 141 ? -2.086 -9.136 21.935 1.00 96.62 141 TYR A N 1
ATOM 1090 C CA . TYR A 1 141 ? -2.075 -7.883 21.176 1.00 96.62 141 TYR A CA 1
ATOM 1091 C C . TYR A 1 141 ? -0.763 -7.673 20.425 1.00 96.62 141 TYR A C 1
ATOM 1093 O O . TYR A 1 141 ? 0.245 -8.320 20.686 1.00 96.62 141 TYR A O 1
ATOM 1101 N N . GLU A 1 142 ? -0.784 -6.779 19.450 1.00 96.44 142 GLU A N 1
ATOM 1102 C CA . GLU A 1 142 ? 0.398 -6.238 18.792 1.00 96.44 142 GLU A CA 1
ATOM 1103 C C . GLU A 1 142 ? 0.551 -4.768 19.188 1.00 96.44 142 GLU A C 1
ATOM 1105 O O . GLU A 1 142 ? -0.434 -4.027 19.251 1.00 96.44 142 GLU A O 1
ATOM 1110 N N . TYR A 1 143 ? 1.789 -4.369 19.476 1.00 96.81 143 TYR A N 1
ATOM 1111 C CA . TYR A 1 143 ? 2.143 -3.030 19.934 1.00 96.81 143 TYR A CA 1
ATOM 1112 C C . TYR A 1 143 ? 3.018 -2.380 18.876 1.00 96.81 143 TYR A C 1
ATOM 1114 O O . TYR A 1 143 ? 4.050 -2.928 18.484 1.00 96.81 143 TYR A O 1
ATOM 1122 N N . ALA A 1 144 ? 2.589 -1.218 18.401 1.00 96.56 144 ALA A N 1
ATOM 1123 C CA . ALA A 1 144 ? 3.275 -0.489 17.353 1.00 96.56 144 ALA A CA 1
ATOM 1124 C C . ALA A 1 144 ? 3.593 0.935 17.806 1.00 96.56 144 ALA A C 1
ATOM 1126 O O . ALA A 1 144 ? 2.695 1.699 18.151 1.00 96.56 144 ALA A O 1
ATOM 1127 N N . TRP A 1 145 ? 4.875 1.301 17.766 1.00 97.38 145 TRP A N 1
ATOM 1128 C CA . TRP A 1 145 ? 5.331 2.664 18.032 1.00 97.38 145 TRP A CA 1
ATOM 1129 C C . TRP A 1 145 ? 5.204 3.527 16.772 1.00 97.38 145 TRP A C 1
ATOM 1131 O O . TRP A 1 145 ? 6.064 3.478 15.888 1.00 97.38 145 TRP A O 1
ATOM 1141 N N . VAL A 1 146 ? 4.116 4.283 16.658 1.00 96.94 146 VAL A N 1
ATOM 1142 C CA . VAL A 1 146 ? 3.779 5.066 15.457 1.00 96.94 146 VAL A CA 1
ATOM 1143 C C . VAL A 1 146 ? 4.269 6.510 15.573 1.00 96.94 146 VAL A C 1
ATOM 1145 O O . VAL A 1 146 ? 4.535 6.999 16.669 1.00 96.94 146 VAL A O 1
ATOM 1148 N N . GLN A 1 147 ? 4.416 7.201 14.439 1.00 94.69 147 GLN A N 1
ATOM 1149 C CA . GLN A 1 147 ? 4.942 8.573 14.399 1.00 94.69 147 GLN A CA 1
ATOM 1150 C C . GLN A 1 147 ? 4.015 9.604 15.049 1.00 94.69 147 GLN A C 1
ATOM 1152 O O . GLN A 1 147 ? 4.495 10.569 15.636 1.00 94.69 147 GLN A O 1
ATOM 1157 N N . GLY A 1 148 ? 2.703 9.418 14.925 1.00 94.38 148 GLY A N 1
ATOM 1158 C CA . GLY A 1 148 ? 1.694 10.356 15.392 1.00 94.38 148 GLY A CA 1
ATOM 1159 C C . GLY A 1 148 ? 1.573 11.645 14.566 1.00 94.38 148 GLY A C 1
ATOM 1160 O O . GLY A 1 148 ? 2.269 11.851 13.559 1.00 94.38 148 GLY A O 1
ATOM 1161 N N . PRO A 1 149 ? 0.602 12.503 14.925 1.00 93.69 149 PRO A N 1
ATOM 1162 C CA . PRO A 1 149 ? 0.337 13.743 14.208 1.00 93.69 149 PRO A CA 1
ATOM 1163 C C . PRO A 1 149 ? 1.499 14.731 14.356 1.00 93.69 149 PRO A C 1
ATOM 1165 O O . PRO A 1 149 ? 2.330 14.615 15.260 1.00 93.69 149 PRO A O 1
ATOM 1168 N N . LEU A 1 150 ? 1.552 15.700 13.442 1.00 91.94 150 LEU A N 1
ATOM 1169 C CA . LEU A 1 150 ? 2.484 16.820 13.543 1.00 91.94 150 LEU A CA 1
ATOM 1170 C C . LEU A 1 150 ? 2.066 17.711 14.720 1.00 91.94 150 LEU A C 1
ATOM 1172 O O . LEU A 1 150 ? 0.870 17.958 14.904 1.00 91.94 150 LEU A O 1
ATOM 1176 N N . ASN A 1 151 ? 3.028 18.180 15.509 1.00 88.88 151 ASN A N 1
ATOM 1177 C CA . ASN A 1 151 ? 2.756 19.140 16.565 1.00 88.88 151 ASN A CA 1
ATOM 1178 C C . ASN A 1 151 ? 2.347 20.489 15.949 1.00 88.88 151 ASN A C 1
ATOM 1180 O O . ASN A 1 151 ? 2.838 20.892 14.893 1.00 88.88 151 ASN A O 1
ATOM 1184 N N . SER A 1 152 ? 1.411 21.189 16.588 1.00 80.56 152 SER A N 1
ATOM 1185 C CA . SER A 1 152 ? 0.932 22.472 16.069 1.00 80.56 152 SER A CA 1
ATOM 1186 C C . SER A 1 152 ? 2.060 23.501 16.148 1.00 80.56 152 SER A C 1
ATOM 1188 O O . SER A 1 152 ? 2.515 23.820 17.241 1.00 80.56 152 SER A O 1
ATOM 1190 N N . ASN A 1 153 ? 2.469 24.040 14.995 1.00 80.56 153 ASN A N 1
ATOM 1191 C CA . ASN A 1 153 ? 3.537 25.040 14.817 1.00 80.56 153 ASN A CA 1
ATOM 1192 C C . ASN A 1 153 ? 4.988 24.528 14.884 1.00 80.56 153 ASN A C 1
ATOM 1194 O O . ASN A 1 153 ? 5.909 25.339 14.798 1.00 80.56 153 ASN A O 1
ATOM 1198 N N . GLU A 1 154 ? 5.212 23.216 14.963 1.00 84.31 154 GLU A N 1
ATOM 1199 C CA . GLU A 1 154 ? 6.551 22.614 14.934 1.00 84.31 154 GLU A CA 1
ATOM 1200 C C . GLU A 1 154 ? 6.639 21.535 13.848 1.00 84.31 154 GLU A C 1
ATOM 1202 O O . GLU A 1 154 ? 5.636 21.008 13.368 1.00 84.31 154 GLU A O 1
ATOM 1207 N N . THR A 1 155 ? 7.860 21.193 13.441 1.00 84.06 155 THR A N 1
ATOM 1208 C CA . THR A 1 155 ? 8.109 20.072 12.519 1.00 84.06 155 THR A CA 1
ATOM 1209 C C . THR A 1 155 ? 8.128 18.716 13.221 1.00 84.06 155 THR A C 1
ATOM 1211 O O . THR A 1 155 ? 8.202 17.680 12.555 1.00 84.06 155 THR A O 1
ATOM 1214 N N . ASP A 1 156 ? 8.084 18.720 14.552 1.00 88.94 156 ASP A N 1
ATOM 1215 C CA . ASP A 1 156 ? 8.170 17.522 15.370 1.00 88.94 156 ASP A CA 1
ATOM 1216 C C . ASP A 1 156 ? 6.822 16.800 15.427 1.00 88.94 156 ASP A C 1
ATOM 1218 O O . ASP A 1 156 ? 5.747 17.402 15.381 1.00 88.94 156 ASP A O 1
ATOM 1222 N N . ARG A 1 157 ? 6.879 15.470 15.482 1.00 91.06 157 ARG A N 1
ATOM 1223 C CA . ARG A 1 157 ? 5.698 14.611 15.611 1.00 91.06 157 ARG A CA 1
ATOM 1224 C C . ARG A 1 157 ? 5.561 14.114 17.040 1.00 91.06 157 ARG A C 1
ATOM 1226 O O . ARG A 1 157 ? 6.547 14.048 17.770 1.00 91.06 157 ARG A O 1
ATOM 1233 N N . LEU A 1 158 ? 4.341 13.739 17.409 1.00 93.50 158 LEU A N 1
ATOM 1234 C CA . LEU A 1 158 ? 4.005 13.204 18.729 1.00 93.50 158 LEU A CA 1
ATOM 1235 C C . LEU A 1 158 ? 3.845 11.673 18.667 1.00 93.50 158 LEU A C 1
ATOM 1237 O O . LEU A 1 158 ? 2.715 11.182 18.526 1.00 93.50 158 LEU A O 1
ATOM 1241 N N . PRO A 1 159 ? 4.949 10.903 18.742 1.00 95.44 159 PRO A N 1
ATOM 1242 C CA . PRO A 1 159 ? 4.884 9.457 18.638 1.00 95.44 159 PRO A CA 1
ATOM 1243 C C . PRO A 1 159 ? 4.202 8.845 19.856 1.00 95.44 159 PRO A C 1
ATOM 1245 O O . PRO A 1 159 ? 4.321 9.342 20.974 1.00 95.44 159 PRO A O 1
ATOM 1248 N N . HIS A 1 160 ? 3.502 7.741 19.630 1.00 96.56 160 HIS A N 1
ATOM 1249 C CA . HIS A 1 160 ? 2.787 7.019 20.675 1.00 96.56 160 HIS A CA 1
ATOM 1250 C C . HIS A 1 160 ? 2.698 5.528 20.346 1.00 96.56 160 HIS A C 1
ATOM 1252 O O . HIS A 1 160 ? 2.925 5.105 19.209 1.00 96.56 160 HIS A O 1
ATOM 1258 N N . CYS A 1 161 ? 2.374 4.718 21.353 1.00 97.06 161 CYS A N 1
ATOM 1259 C CA . CYS A 1 161 ? 2.183 3.285 21.183 1.00 97.06 161 CYS A CA 1
ATOM 1260 C C . CYS A 1 161 ? 0.709 2.975 20.895 1.00 97.06 161 CYS A C 1
ATOM 1262 O O . CYS A 1 161 ? -0.181 3.409 21.628 1.00 97.06 161 CYS A O 1
ATOM 1264 N N . VAL A 1 162 ? 0.448 2.201 19.844 1.00 97.88 162 VAL A N 1
ATOM 1265 C CA . VAL A 1 162 ? -0.888 1.696 19.506 1.00 97.88 162 VAL A CA 1
ATOM 1266 C C . VAL A 1 162 ? -0.939 0.205 19.805 1.00 97.88 162 VAL A C 1
ATOM 1268 O O . VAL A 1 162 ? -0.165 -0.573 19.246 1.00 97.88 162 VAL A O 1
ATOM 1271 N N . ARG A 1 163 ? -1.874 -0.189 20.671 1.00 97.38 163 ARG A N 1
ATOM 1272 C CA . ARG A 1 163 ? -2.212 -1.580 20.986 1.00 97.38 163 ARG A CA 1
ATOM 1273 C C . ARG A 1 163 ? -3.372 -2.017 20.100 1.00 97.38 163 ARG A C 1
ATOM 1275 O O . ARG A 1 163 ? -4.458 -1.446 20.180 1.00 97.38 163 ARG A O 1
ATOM 1282 N N . SER A 1 164 ? -3.169 -3.030 19.265 1.00 97.69 164 SER A N 1
ATOM 1283 C CA . SER A 1 164 ? -4.199 -3.534 18.345 1.00 97.69 164 SER A CA 1
ATOM 1284 C C . SER A 1 164 ? -4.122 -5.053 18.167 1.00 97.69 164 SER A C 1
ATOM 1286 O O . SER A 1 164 ? -3.267 -5.716 18.749 1.00 97.69 164 SER A O 1
ATOM 1288 N N . THR A 1 165 ? -5.022 -5.621 17.368 1.00 97.69 165 THR A N 1
ATOM 1289 C CA . THR A 1 165 ? -4.996 -7.036 16.951 1.00 97.69 165 THR A CA 1
ATOM 1290 C C . THR A 1 165 ? -4.643 -7.202 15.466 1.00 97.69 165 THR A C 1
ATOM 1292 O O . THR A 1 165 ? -4.756 -8.297 14.915 1.00 97.69 165 THR A O 1
ATOM 1295 N N . ALA A 1 166 ? -4.205 -6.125 14.805 1.00 97.56 166 ALA A N 1
ATOM 1296 C CA . ALA A 1 166 ? -3.917 -6.093 13.375 1.00 97.56 166 ALA A CA 1
ATOM 1297 C C . ALA A 1 166 ? -2.547 -6.719 13.051 1.00 97.56 166 ALA A C 1
ATOM 1299 O O . ALA A 1 166 ? -1.532 -6.026 12.999 1.00 97.56 166 ALA A O 1
ATOM 1300 N N . ARG A 1 167 ? -2.547 -8.032 12.794 1.00 96.31 167 ARG A N 1
ATOM 1301 C CA . ARG A 1 167 ? -1.350 -8.844 12.511 1.00 96.31 167 ARG A CA 1
ATOM 1302 C C . ARG A 1 167 ? -1.202 -9.187 11.032 1.00 96.31 167 ARG A C 1
ATOM 1304 O O . ARG A 1 167 ? -2.175 -9.221 10.280 1.00 96.31 167 ARG A O 1
ATOM 1311 N N . LEU A 1 168 ? 0.023 -9.520 10.632 1.00 96.12 168 LEU A N 1
ATOM 1312 C CA . LEU A 1 168 ? 0.310 -10.075 9.310 1.00 96.12 168 LEU A CA 1
ATOM 1313 C C . LEU A 1 168 ? 0.297 -11.606 9.343 1.00 96.12 168 LEU A C 1
ATOM 1315 O O . LEU A 1 168 ? 0.908 -12.229 10.210 1.00 96.12 168 LEU A O 1
ATOM 1319 N N . ALA A 1 169 ? -0.343 -12.205 8.342 1.00 95.94 169 ALA A N 1
ATOM 1320 C CA . ALA A 1 169 ? -0.238 -13.626 8.038 1.00 95.94 169 ALA A CA 1
ATOM 1321 C C . ALA A 1 169 ? 0.448 -13.799 6.680 1.00 95.94 169 ALA A C 1
ATOM 1323 O O . ALA A 1 169 ? 0.168 -13.066 5.728 1.00 95.94 169 ALA A O 1
ATOM 1324 N N . ARG A 1 170 ? 1.368 -14.763 6.579 1.00 94.62 170 ARG A N 1
ATOM 1325 C CA . ARG A 1 170 ? 2.087 -15.018 5.329 1.00 94.62 170 ARG A CA 1
ATOM 1326 C C . ARG A 1 170 ? 1.135 -15.634 4.302 1.00 94.62 170 ARG A C 1
ATOM 1328 O O . ARG A 1 170 ? 0.719 -16.775 4.459 1.00 94.62 170 ARG A O 1
ATOM 1335 N N . ALA A 1 171 ? 0.852 -14.898 3.232 1.00 94.50 171 ALA A N 1
ATOM 1336 C CA . ALA A 1 171 ? 0.074 -15.379 2.095 1.00 94.50 171 ALA A CA 1
ATOM 1337 C C . ALA A 1 171 ? 1.015 -15.869 0.982 1.00 94.50 171 ALA A C 1
ATOM 1339 O O . ALA A 1 171 ? 1.482 -15.091 0.153 1.00 94.50 171 ALA A O 1
ATOM 1340 N N . LEU A 1 172 ? 1.327 -17.164 0.989 1.00 94.94 172 LEU A N 1
ATOM 1341 C CA . LEU A 1 172 ? 2.093 -17.848 -0.054 1.00 94.94 172 LEU A CA 1
ATOM 1342 C C . LEU A 1 172 ? 1.288 -19.071 -0.496 1.00 94.94 172 LEU A C 1
ATOM 1344 O O . LEU A 1 172 ? 0.691 -19.739 0.343 1.00 94.94 172 LEU A O 1
ATOM 1348 N N . SER A 1 173 ? 1.256 -19.366 -1.797 1.00 96.38 173 SER A N 1
ATOM 1349 C CA . SER A 1 173 ? 0.527 -20.544 -2.268 1.00 96.38 173 SER A CA 1
ATOM 1350 C C . SER A 1 173 ? 1.104 -21.832 -1.659 1.00 96.38 173 SER A C 1
ATOM 1352 O O . SER A 1 173 ? 2.327 -22.025 -1.725 1.00 96.38 173 SER A O 1
ATOM 1354 N N . PRO A 1 174 ? 0.255 -22.751 -1.155 1.00 97.38 174 PRO A N 1
ATOM 1355 C CA . PRO A 1 174 ? 0.698 -24.048 -0.648 1.00 97.38 174 PRO A CA 1
ATOM 1356 C C . PRO A 1 174 ? 1.470 -24.878 -1.680 1.00 97.38 174 PRO A C 1
ATOM 1358 O O . PRO A 1 174 ? 2.321 -25.674 -1.296 1.00 97.38 174 PRO A O 1
ATOM 1361 N N . ALA A 1 175 ? 1.265 -24.650 -2.987 1.00 97.31 175 ALA A N 1
ATOM 1362 C CA . ALA A 1 175 ? 2.062 -25.278 -4.048 1.00 97.31 175 ALA A CA 1
ATOM 1363 C C . ALA A 1 175 ? 3.572 -25.099 -3.826 1.00 97.31 175 ALA A C 1
ATOM 1365 O O . ALA A 1 175 ? 4.358 -26.015 -4.065 1.00 97.31 175 ALA A O 1
ATOM 1366 N N . PHE A 1 176 ? 3.990 -23.921 -3.359 1.00 95.94 176 PHE A N 1
ATOM 1367 C CA . PHE A 1 176 ? 5.398 -23.609 -3.128 1.00 95.94 176 PHE A CA 1
ATOM 1368 C C . PHE A 1 176 ? 5.912 -24.172 -1.802 1.00 95.94 176 PHE A C 1
ATOM 1370 O O . PHE A 1 176 ? 7.078 -24.554 -1.720 1.00 95.94 176 PHE A O 1
ATOM 1377 N N . GLU A 1 177 ? 5.053 -24.265 -0.787 1.00 95.44 177 GLU A N 1
ATOM 1378 C CA . GLU A 1 177 ? 5.389 -24.862 0.508 1.00 95.44 177 GLU A CA 1
ATOM 1379 C C . GLU A 1 177 ? 5.538 -26.388 0.400 1.00 95.44 177 GLU A C 1
ATOM 1381 O O . GLU A 1 177 ? 6.543 -26.953 0.831 1.00 95.44 177 GLU A O 1
ATOM 1386 N N . LEU A 1 178 ? 4.598 -27.037 -0.293 1.00 97.06 178 LEU A N 1
ATOM 1387 C CA . LEU A 1 178 ? 4.584 -28.478 -0.567 1.00 97.06 178 LEU A CA 1
ATOM 1388 C C . LEU A 1 178 ? 5.502 -28.890 -1.730 1.00 97.06 178 LEU A C 1
ATOM 1390 O O . LEU A 1 178 ? 5.660 -30.080 -1.996 1.00 97.06 178 LEU A O 1
ATOM 1394 N N . ARG A 1 179 ? 6.106 -27.923 -2.437 1.00 96.69 179 ARG A N 1
ATOM 1395 C CA . ARG A 1 179 ? 6.950 -28.125 -3.635 1.00 96.69 179 ARG A CA 1
ATOM 1396 C C . ARG A 1 179 ? 6.237 -28.843 -4.792 1.00 96.69 179 ARG A C 1
ATOM 1398 O O . ARG A 1 179 ? 6.861 -29.543 -5.585 1.00 96.69 179 ARG A O 1
ATOM 1405 N N . GLN A 1 180 ? 4.931 -28.638 -4.917 1.00 96.56 180 GLN A N 1
ATOM 1406 C CA . GLN A 1 180 ? 4.093 -29.154 -5.999 1.00 96.56 180 GLN A CA 1
ATOM 1407 C C . GLN A 1 180 ? 3.938 -28.101 -7.104 1.00 96.56 180 GLN A C 1
ATOM 1409 O O . GLN A 1 180 ? 2.876 -27.508 -7.282 1.00 96.56 180 GLN A O 1
ATOM 1414 N N . TRP A 1 181 ? 5.005 -27.847 -7.863 1.00 94.19 181 TRP A N 1
ATOM 1415 C CA . TRP A 1 181 ? 5.028 -26.755 -8.850 1.00 94.19 181 TRP A CA 1
ATOM 1416 C C . TRP A 1 181 ? 4.100 -26.955 -10.057 1.00 94.19 181 TRP A C 1
ATOM 1418 O O . TRP A 1 181 ? 3.788 -25.990 -10.743 1.00 94.19 181 TRP A O 1
ATOM 1428 N N . GLY A 1 182 ? 3.656 -28.187 -10.311 1.00 95.75 182 GLY A N 1
ATOM 1429 C CA . GLY A 1 182 ? 2.663 -28.520 -11.338 1.00 95.75 182 GLY A CA 1
ATOM 1430 C C . GLY A 1 182 ? 1.244 -28.695 -10.791 1.00 95.75 182 GLY A C 1
ATOM 1431 O O . GLY A 1 182 ? 0.436 -29.348 -11.445 1.00 95.75 182 GLY A O 1
ATOM 1432 N N . SER A 1 183 ? 0.956 -28.207 -9.578 1.00 96.75 183 SER A N 1
ATOM 1433 C CA . SER A 1 183 ? -0.375 -28.341 -8.979 1.00 96.75 183 SER A CA 1
ATOM 1434 C C . SER A 1 183 ? -1.437 -27.655 -9.840 1.00 96.75 183 SER A C 1
ATOM 1436 O O . SER A 1 183 ? -1.247 -26.534 -10.307 1.00 96.75 183 SER A O 1
ATOM 1438 N N . THR A 1 184 ? -2.566 -28.336 -10.030 1.00 96.75 184 THR A N 1
ATOM 1439 C CA . THR A 1 184 ? -3.779 -27.773 -10.641 1.00 96.75 184 THR A CA 1
ATOM 1440 C C . THR A 1 184 ? -4.761 -27.243 -9.595 1.00 96.75 184 THR A C 1
ATOM 1442 O O . THR A 1 184 ? -5.728 -26.581 -9.954 1.00 96.75 184 THR A O 1
ATOM 1445 N N . GLU A 1 185 ? -4.537 -27.557 -8.316 1.00 96.94 185 GLU A N 1
ATOM 1446 C CA . GLU A 1 185 ? -5.382 -27.141 -7.191 1.00 96.94 185 GLU A CA 1
ATOM 1447 C C . GLU A 1 185 ? -4.860 -25.851 -6.547 1.00 96.94 185 GLU A C 1
ATOM 1449 O O . GLU A 1 185 ? -5.627 -24.932 -6.262 1.00 96.94 185 GLU A O 1
ATOM 1454 N N . TYR A 1 186 ? -3.543 -25.756 -6.351 1.00 97.25 186 TYR A N 1
ATOM 1455 C CA . TYR A 1 186 ? -2.902 -24.598 -5.740 1.00 97.25 186 TYR A CA 1
ATOM 1456 C C . TYR A 1 186 ? -2.284 -23.679 -6.793 1.00 97.25 186 TYR A C 1
ATOM 1458 O O . TYR A 1 186 ? -1.689 -24.129 -7.766 1.00 97.25 186 TYR A O 1
ATOM 1466 N N . SER A 1 187 ? -2.377 -22.369 -6.558 1.00 96.62 187 SER A N 1
ATOM 1467 C CA . SER A 1 187 ? -1.818 -21.332 -7.432 1.00 96.62 187 SER A CA 1
ATOM 1468 C C . SER A 1 187 ? -0.304 -21.492 -7.629 1.00 96.62 187 SER A C 1
ATOM 1470 O O . SER A 1 187 ? 0.438 -21.656 -6.663 1.00 96.62 187 SER A O 1
ATOM 1472 N N . THR A 1 188 ? 0.174 -21.395 -8.866 1.00 96.62 188 THR A N 1
ATOM 1473 C CA . THR A 1 188 ? 1.598 -21.547 -9.224 1.00 96.62 188 THR A CA 1
ATOM 1474 C C . THR A 1 188 ? 2.177 -20.297 -9.891 1.00 96.62 188 THR A C 1
ATOM 1476 O O . THR A 1 188 ? 3.231 -20.358 -10.520 1.00 96.62 188 THR A O 1
ATOM 1479 N N . TRP A 1 189 ? 1.519 -19.142 -9.742 1.00 95.62 189 TRP A N 1
ATOM 1480 C CA . TRP A 1 189 ? 1.981 -17.878 -10.321 1.00 95.62 189 TRP A CA 1
ATOM 1481 C C . TRP A 1 189 ? 3.359 -17.471 -9.785 1.00 95.62 189 TRP A C 1
ATOM 1483 O O . TRP A 1 189 ? 3.573 -17.377 -8.576 1.00 95.62 189 TRP A O 1
ATOM 1493 N N . THR A 1 190 ? 4.281 -17.184 -10.703 1.00 94.81 190 THR A N 1
ATOM 1494 C CA . THR A 1 190 ? 5.630 -16.686 -10.411 1.00 94.81 190 THR A CA 1
ATOM 1495 C C . THR A 1 190 ? 5.948 -15.487 -11.289 1.00 94.81 190 THR A C 1
ATOM 1497 O O . THR A 1 190 ? 5.613 -15.480 -12.473 1.00 94.81 190 THR A O 1
ATOM 1500 N N . GLU A 1 191 ? 6.662 -14.511 -10.743 1.00 94.81 191 GLU A N 1
ATOM 1501 C CA . GLU A 1 191 ? 7.171 -13.369 -11.499 1.00 94.81 191 GLU A CA 1
ATOM 1502 C C . GLU A 1 191 ? 8.605 -13.648 -11.974 1.00 94.81 191 GLU A C 1
ATOM 1504 O O . GLU A 1 191 ? 9.471 -14.067 -11.199 1.00 94.81 191 GLU A O 1
ATOM 1509 N N . SER A 1 192 ? 8.855 -13.446 -13.271 1.00 95.25 192 SER A N 1
ATOM 1510 C CA . SER A 1 192 ? 10.199 -13.569 -13.845 1.00 95.25 192 SER A CA 1
ATOM 1511 C C . SER A 1 192 ? 11.122 -12.489 -13.279 1.00 95.25 192 SER A C 1
ATOM 1513 O O . SER A 1 192 ? 10.685 -11.373 -13.028 1.00 95.25 192 SER A O 1
ATOM 1515 N N . ARG A 1 193 ? 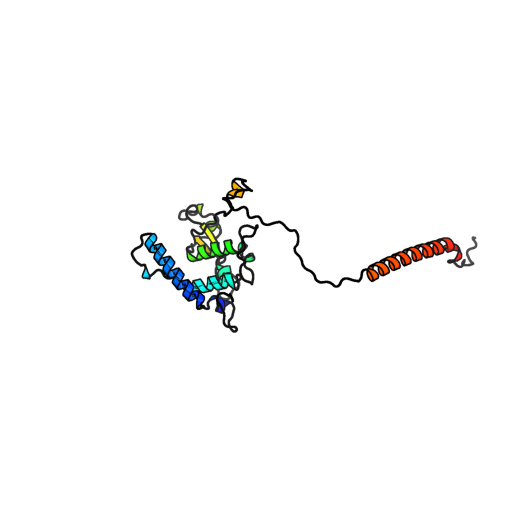12.414 -12.783 -13.107 1.00 94.69 193 ARG A N 1
ATOM 1516 C CA . ARG A 1 193 ? 13.396 -11.791 -12.645 1.00 94.69 193 ARG A CA 1
ATOM 1517 C C . ARG A 1 193 ? 14.087 -11.133 -13.836 1.00 94.69 193 ARG A C 1
ATOM 1519 O O . ARG A 1 193 ? 14.710 -11.813 -14.646 1.00 94.69 193 ARG A O 1
ATOM 1526 N N . TRP A 1 194 ? 14.043 -9.807 -13.894 1.00 94.19 194 TRP A N 1
ATOM 1527 C CA . TRP A 1 194 ? 14.802 -8.984 -14.840 1.00 94.19 194 TRP A CA 1
ATOM 1528 C C . TRP A 1 194 ? 15.919 -8.215 -14.122 1.00 94.19 194 TRP A C 1
ATOM 1530 O O . TRP A 1 194 ? 15.906 -8.084 -12.899 1.00 94.19 194 TRP A O 1
ATOM 1540 N N . LYS A 1 195 ? 16.908 -7.722 -14.881 1.00 93.06 195 LYS A N 1
ATOM 1541 C CA . LYS A 1 195 ? 17.992 -6.883 -14.345 1.00 93.06 195 LYS A CA 1
ATOM 1542 C C . LYS A 1 195 ? 17.594 -5.406 -14.355 1.00 93.06 195 LYS A C 1
ATOM 1544 O O . LYS A 1 195 ? 17.255 -4.871 -13.313 1.00 93.06 195 LYS A O 1
ATOM 1549 N N . ASP A 1 196 ? 17.558 -4.793 -15.537 1.00 94.88 196 ASP A N 1
ATOM 1550 C CA . ASP A 1 196 ? 17.165 -3.395 -15.722 1.00 94.88 196 ASP A CA 1
ATOM 1551 C C . ASP A 1 196 ? 16.164 -3.298 -16.875 1.00 94.88 196 ASP A C 1
ATOM 1553 O O . ASP A 1 196 ? 16.478 -3.685 -18.004 1.00 94.88 196 ASP A O 1
ATOM 1557 N N . ILE A 1 197 ? 14.976 -2.754 -16.611 1.00 94.00 197 ILE A N 1
ATOM 1558 C CA . ILE A 1 197 ? 14.011 -2.400 -17.656 1.00 94.00 197 ILE A CA 1
ATOM 1559 C C . ILE A 1 197 ? 14.186 -0.912 -17.947 1.00 94.00 197 ILE A C 1
ATOM 1561 O O . ILE A 1 197 ? 13.961 -0.071 -17.082 1.00 94.00 197 ILE A O 1
ATOM 1565 N N . ARG A 1 198 ? 14.603 -0.580 -19.170 1.00 96.06 198 ARG A N 1
ATOM 1566 C CA . ARG A 1 198 ? 14.740 0.805 -19.635 1.00 96.06 198 ARG A CA 1
ATOM 1567 C C . ARG A 1 198 ? 14.329 0.918 -21.094 1.00 96.06 198 ARG A C 1
ATOM 1569 O O . ARG A 1 198 ? 14.651 0.045 -21.896 1.00 96.06 198 ARG A O 1
ATOM 1576 N N . ALA A 1 199 ? 13.682 2.022 -21.437 1.00 95.38 199 ALA A N 1
ATOM 1577 C CA . ALA A 1 199 ? 13.368 2.391 -22.809 1.00 95.38 199 ALA A CA 1
ATOM 1578 C C . ALA A 1 199 ? 14.128 3.672 -23.172 1.00 95.38 199 ALA A C 1
ATOM 1580 O O . ALA A 1 199 ? 14.287 4.561 -22.337 1.00 95.38 199 ALA A O 1
ATOM 1581 N N . ARG A 1 200 ? 14.626 3.760 -24.409 1.00 96.25 200 ARG A N 1
ATOM 1582 C CA . ARG A 1 200 ? 15.263 4.972 -24.941 1.00 96.25 200 ARG A CA 1
ATOM 1583 C C . ARG A 1 200 ? 14.932 5.144 -26.416 1.00 96.25 200 ARG A C 1
ATOM 1585 O O . ARG A 1 200 ? 14.857 4.155 -27.141 1.00 96.25 200 ARG A O 1
ATOM 1592 N N . ILE A 1 201 ? 14.790 6.394 -26.841 1.00 96.56 201 ILE A N 1
ATOM 1593 C CA . ILE A 1 201 ? 14.584 6.780 -28.239 1.00 96.56 201 ILE A CA 1
ATOM 1594 C C . ILE A 1 201 ? 15.861 7.465 -28.718 1.00 96.56 201 ILE A C 1
ATOM 1596 O O . ILE A 1 201 ? 16.398 8.329 -28.029 1.00 96.56 201 ILE A O 1
ATOM 1600 N N . PHE A 1 202 ? 16.370 7.049 -29.873 1.00 97.19 202 PHE A N 1
ATOM 1601 C CA . PHE A 1 202 ? 17.547 7.639 -30.500 1.00 97.19 202 PHE A CA 1
ATOM 1602 C C . PHE A 1 202 ? 17.465 7.472 -32.017 1.00 97.19 202 PHE A C 1
ATOM 1604 O O . PHE A 1 202 ? 16.841 6.531 -32.509 1.00 97.19 202 PHE A O 1
ATOM 1611 N N . LEU A 1 203 ? 18.086 8.395 -32.751 1.00 96.88 203 LEU A N 1
ATOM 1612 C CA . LEU A 1 203 ? 18.241 8.267 -34.195 1.00 96.88 203 LEU A CA 1
ATOM 1613 C C . LEU A 1 203 ? 19.379 7.284 -34.490 1.00 96.88 203 LEU A C 1
ATOM 1615 O O . LEU A 1 203 ? 20.415 7.307 -33.826 1.00 96.88 203 LEU A O 1
ATOM 1619 N N . ILE A 1 204 ? 19.176 6.430 -35.490 1.00 96.38 204 ILE A N 1
ATOM 1620 C CA . ILE A 1 204 ? 20.162 5.453 -35.961 1.00 96.38 204 ILE A CA 1
ATOM 1621 C C . ILE A 1 204 ? 20.657 5.921 -37.330 1.00 96.38 204 ILE A C 1
ATOM 1623 O O . ILE A 1 204 ? 19.855 6.335 -38.170 1.00 96.38 204 ILE A O 1
ATOM 1627 N N . ALA A 1 205 ? 21.973 5.892 -37.540 1.00 94.69 205 ALA A N 1
ATOM 1628 C CA . ALA A 1 205 ? 22.575 6.213 -38.829 1.00 94.69 205 ALA A CA 1
ATOM 1629 C C . ALA A 1 205 ? 22.218 5.152 -39.887 1.00 94.69 205 ALA A C 1
ATOM 1631 O O . ALA A 1 205 ? 21.879 4.013 -39.565 1.00 94.69 205 ALA A O 1
ATOM 1632 N N . SER A 1 206 ? 22.304 5.501 -41.173 1.00 96.69 206 SER A N 1
ATOM 1633 C CA . SER A 1 206 ? 22.193 4.486 -42.223 1.00 96.69 206 SER A CA 1
ATOM 1634 C C . SER A 1 206 ? 23.416 3.562 -42.194 1.00 96.69 206 SER A C 1
ATOM 1636 O O . SER A 1 206 ? 24.532 3.992 -41.895 1.00 96.69 206 SER A O 1
ATOM 1638 N N . ARG A 1 207 ? 23.227 2.289 -42.565 1.00 95.88 207 ARG A N 1
ATOM 1639 C CA . ARG A 1 207 ? 24.330 1.313 -42.643 1.00 95.88 207 ARG A CA 1
ATOM 1640 C C . ARG A 1 207 ? 25.443 1.751 -43.599 1.00 95.88 207 ARG A C 1
ATOM 1642 O O . ARG A 1 207 ? 26.607 1.454 -43.359 1.00 95.88 207 ARG A O 1
ATOM 1649 N N . GLU A 1 208 ? 25.091 2.466 -44.667 1.00 96.12 208 GLU A N 1
ATOM 1650 C CA . GLU A 1 208 ? 26.065 3.025 -45.610 1.00 96.12 208 GLU A CA 1
ATOM 1651 C C . GLU A 1 208 ? 26.981 4.045 -44.927 1.00 96.12 208 GLU A C 1
ATOM 1653 O O . GLU A 1 208 ? 28.198 3.983 -45.088 1.00 96.12 208 GLU A O 1
ATOM 1658 N N . LEU A 1 209 ? 26.421 4.936 -44.103 1.00 95.88 209 LEU A N 1
ATOM 1659 C CA . LEU A 1 209 ? 27.199 5.941 -43.382 1.00 95.88 209 LEU A CA 1
ATOM 1660 C C . LEU A 1 209 ? 28.113 5.312 -42.322 1.00 95.88 209 LEU A C 1
ATOM 1662 O O . LEU A 1 209 ? 29.265 5.728 -42.178 1.00 95.88 209 LEU A O 1
ATOM 1666 N N . GLU A 1 210 ? 27.625 4.295 -41.605 1.00 96.88 210 GLU A N 1
ATOM 1667 C CA . GLU A 1 210 ? 28.436 3.519 -40.657 1.00 96.88 210 GLU A CA 1
ATOM 1668 C C . GLU A 1 210 ? 29.639 2.873 -41.360 1.00 96.88 210 GLU A C 1
ATOM 1670 O O . GLU A 1 210 ? 30.773 2.978 -40.887 1.00 96.88 210 GLU A O 1
ATOM 1675 N N . PHE A 1 211 ? 29.412 2.269 -42.530 1.00 97.38 211 PHE A N 1
ATOM 1676 C CA . PHE A 1 211 ? 30.464 1.615 -43.303 1.00 97.38 211 PHE A CA 1
ATOM 1677 C C . PHE A 1 211 ? 31.480 2.605 -43.883 1.00 97.38 211 PHE A C 1
ATOM 1679 O O . PHE A 1 211 ? 32.686 2.376 -43.784 1.00 97.38 211 PHE A O 1
ATOM 1686 N N . ILE A 1 212 ? 31.016 3.730 -44.440 1.00 97.19 212 ILE A N 1
ATOM 1687 C CA . ILE A 1 212 ? 31.897 4.794 -44.943 1.00 97.19 212 ILE A CA 1
ATOM 1688 C C . ILE A 1 212 ? 32.782 5.318 -43.809 1.00 97.19 212 ILE A C 1
ATOM 1690 O O . ILE A 1 212 ? 33.991 5.451 -43.984 1.00 97.19 212 ILE A O 1
ATOM 1694 N N . THR A 1 213 ? 32.205 5.552 -42.628 1.00 97.25 213 THR A N 1
ATOM 1695 C CA . THR A 1 213 ? 32.939 6.070 -41.467 1.00 97.25 213 THR A CA 1
ATOM 1696 C C . THR A 1 213 ? 34.010 5.081 -40.997 1.00 97.25 213 THR A C 1
ATOM 1698 O O . THR A 1 213 ? 35.142 5.485 -40.726 1.00 97.25 213 THR A O 1
ATOM 1701 N N . LEU A 1 214 ? 33.697 3.781 -40.966 1.00 97.88 214 LEU A N 1
ATOM 1702 C CA . LEU A 1 214 ? 34.669 2.733 -40.646 1.00 97.88 214 LEU A CA 1
ATOM 1703 C C . LEU A 1 214 ? 35.827 2.694 -41.659 1.00 97.88 214 LEU A C 1
ATOM 1705 O O . LEU A 1 214 ? 36.990 2.648 -41.258 1.00 97.88 214 LEU A O 1
ATOM 1709 N N . MET A 1 215 ? 35.526 2.744 -42.961 1.00 97.56 215 MET A N 1
ATOM 1710 C CA . MET A 1 215 ? 36.540 2.672 -44.023 1.00 97.56 215 MET A CA 1
ATOM 1711 C C . MET A 1 215 ? 37.442 3.902 -44.060 1.00 97.56 215 MET A C 1
ATOM 1713 O O . MET A 1 215 ? 38.656 3.767 -44.207 1.00 97.56 215 MET A O 1
ATOM 1717 N N . VAL A 1 216 ? 36.879 5.095 -43.860 1.00 98.12 216 VAL A N 1
ATOM 1718 C CA . VAL A 1 216 ? 37.664 6.328 -43.722 1.00 98.12 216 VAL A CA 1
ATOM 1719 C C . VAL A 1 216 ? 38.569 6.248 -42.490 1.00 98.12 216 VAL A C 1
ATOM 1721 O O . VAL A 1 216 ? 39.754 6.567 -42.588 1.00 98.12 216 VAL A O 1
ATOM 1724 N N . GLY A 1 217 ? 38.050 5.753 -41.359 1.00 98.00 217 GLY A N 1
ATOM 1725 C CA . GLY A 1 217 ? 38.824 5.542 -40.133 1.00 98.00 217 GLY A CA 1
ATOM 1726 C C . GLY A 1 217 ? 40.000 4.574 -40.314 1.00 98.00 217 GLY A C 1
ATOM 1727 O O . GLY A 1 217 ? 41.113 4.854 -39.871 1.00 98.00 217 GLY A O 1
ATOM 1728 N N . PHE A 1 218 ? 39.795 3.459 -41.016 1.00 98.19 218 PHE A N 1
ATOM 1729 C CA . PHE A 1 218 ? 40.877 2.519 -41.317 1.00 98.19 218 PHE A CA 1
ATOM 1730 C C . PHE A 1 218 ? 41.882 3.094 -42.326 1.00 98.19 218 PHE A C 1
ATOM 1732 O O . PHE A 1 218 ? 43.092 2.950 -42.156 1.00 98.19 218 PHE A O 1
ATOM 1739 N N . GLY A 1 219 ? 41.394 3.799 -43.350 1.00 98.00 219 GLY A N 1
ATOM 1740 C CA . GLY A 1 219 ? 42.229 4.450 -44.356 1.00 98.00 219 GLY A CA 1
ATOM 1741 C C . GLY A 1 219 ? 43.181 5.480 -43.751 1.00 98.00 219 GLY A C 1
ATOM 1742 O O . GLY A 1 219 ? 44.378 5.440 -44.033 1.00 98.00 219 GLY A O 1
ATOM 1743 N N . ILE A 1 220 ? 42.687 6.356 -42.865 1.00 98.12 220 ILE A N 1
ATOM 1744 C CA . ILE A 1 220 ? 43.535 7.355 -42.197 1.00 98.12 220 ILE A CA 1
ATOM 1745 C C . ILE A 1 220 ? 44.530 6.711 -41.224 1.00 98.12 220 ILE A C 1
ATOM 1747 O O . ILE A 1 220 ? 45.661 7.182 -41.101 1.00 98.12 220 ILE A O 1
ATOM 1751 N N . LEU A 1 221 ? 44.159 5.602 -40.575 1.00 98.12 221 LEU A N 1
ATOM 1752 C CA . LEU A 1 221 ? 45.067 4.846 -39.713 1.00 98.12 221 LEU A CA 1
ATOM 1753 C C . LEU A 1 221 ? 46.236 4.256 -40.513 1.00 98.12 221 LEU A C 1
ATOM 1755 O O . LEU A 1 221 ? 47.389 4.469 -40.153 1.00 98.12 221 LEU A O 1
ATOM 1759 N N . VAL A 1 222 ? 45.965 3.560 -41.621 1.00 97.62 222 VAL A N 1
ATOM 1760 C CA . VAL A 1 222 ? 47.029 2.990 -42.467 1.00 97.62 222 VAL A CA 1
ATOM 1761 C C . VAL A 1 222 ? 47.880 4.098 -43.074 1.00 97.62 222 VAL A C 1
ATOM 1763 O O . VAL A 1 222 ? 49.105 4.015 -43.046 1.00 97.62 222 VAL A O 1
ATOM 1766 N N . PHE A 1 223 ? 47.246 5.156 -43.581 1.00 97.69 223 PHE A N 1
ATOM 1767 C CA . PHE A 1 223 ? 47.961 6.286 -44.158 1.00 97.69 223 PHE A CA 1
ATOM 1768 C C . PHE A 1 223 ? 48.884 6.956 -43.137 1.00 97.69 223 PHE A C 1
ATOM 1770 O O . PHE A 1 223 ? 50.059 7.162 -43.430 1.00 97.69 223 PHE A O 1
ATOM 1777 N N . SER A 1 224 ? 48.394 7.239 -41.925 1.00 97.62 224 SER A N 1
ATOM 1778 C CA . SER A 1 224 ? 49.222 7.818 -40.862 1.00 97.62 224 SER A CA 1
ATOM 1779 C C . SER A 1 224 ? 50.365 6.888 -40.455 1.00 97.62 224 SER A C 1
ATOM 1781 O O . SER A 1 224 ? 51.498 7.347 -40.396 1.00 97.62 224 SER A O 1
ATOM 1783 N N . LEU A 1 225 ? 50.127 5.582 -40.283 1.00 97.19 225 LEU A N 1
ATOM 1784 C CA . LEU A 1 225 ? 51.188 4.614 -39.981 1.00 97.19 225 LEU A CA 1
ATOM 1785 C C . LEU A 1 225 ? 52.265 4.572 -41.069 1.00 97.19 225 LEU A C 1
ATOM 1787 O O . LEU A 1 225 ? 53.451 4.591 -40.746 1.00 97.19 225 LEU A O 1
ATOM 1791 N N . VAL A 1 226 ? 51.871 4.545 -42.346 1.00 96.62 226 VAL A N 1
ATOM 1792 C CA . VAL A 1 226 ? 52.808 4.539 -43.479 1.00 96.62 226 VAL A CA 1
ATOM 1793 C C . VAL A 1 226 ? 53.595 5.844 -43.532 1.00 96.62 226 VAL A C 1
ATOM 1795 O O . VAL A 1 226 ? 54.821 5.810 -43.602 1.00 96.62 226 VAL A O 1
ATOM 1798 N N . VAL A 1 227 ? 52.924 6.996 -43.454 1.00 96.50 227 VAL A N 1
ATOM 1799 C CA . VAL A 1 227 ? 53.583 8.309 -43.490 1.00 96.50 227 VAL A CA 1
ATOM 1800 C C . VAL A 1 227 ? 54.536 8.469 -42.310 1.00 96.50 227 VAL A C 1
ATOM 1802 O O . VAL A 1 227 ? 55.689 8.843 -42.509 1.00 96.50 227 VAL A O 1
ATOM 1805 N N . THR A 1 228 ? 54.107 8.132 -41.095 1.00 96.06 228 THR A N 1
ATOM 1806 C CA . THR A 1 228 ? 54.960 8.171 -39.904 1.00 96.06 228 THR A CA 1
ATOM 1807 C C . THR A 1 228 ? 56.142 7.214 -40.030 1.00 96.06 228 THR A C 1
ATOM 1809 O O . THR A 1 228 ? 57.264 7.611 -39.724 1.00 96.06 228 THR A O 1
ATOM 1812 N N . TYR A 1 229 ? 55.937 5.990 -40.524 1.00 96.06 229 TYR A N 1
ATOM 1813 C CA . TYR A 1 229 ? 57.023 5.042 -40.779 1.00 96.06 229 TYR A CA 1
ATOM 1814 C C . TYR A 1 229 ? 58.036 5.603 -41.785 1.00 96.06 229 TYR A C 1
ATOM 1816 O O . TYR A 1 229 ? 59.238 5.560 -41.532 1.00 96.06 229 TYR A O 1
ATOM 1824 N N . CYS A 1 230 ? 57.567 6.186 -42.891 1.00 93.94 230 CYS A N 1
ATOM 1825 C CA . CYS A 1 230 ? 58.422 6.793 -43.907 1.00 93.94 230 CYS A CA 1
ATOM 1826 C C . CYS A 1 230 ? 59.188 8.017 -43.384 1.00 93.94 230 CYS A C 1
ATOM 1828 O O . CYS A 1 230 ? 60.384 8.130 -43.650 1.00 93.94 230 CYS A O 1
ATOM 1830 N N . ILE A 1 231 ? 58.532 8.910 -42.633 1.00 94.06 231 ILE A N 1
ATOM 1831 C CA . ILE A 1 231 ? 59.180 10.071 -42.004 1.00 94.06 231 ILE A CA 1
ATOM 1832 C C . ILE A 1 231 ? 60.244 9.598 -41.015 1.00 94.06 231 ILE A C 1
ATOM 1834 O O . ILE A 1 231 ? 61.363 10.092 -41.059 1.00 94.06 231 ILE A O 1
ATOM 1838 N N . ASN A 1 232 ? 59.931 8.609 -40.174 1.00 93.81 232 ASN A N 1
ATOM 1839 C CA . ASN A 1 232 ? 60.878 8.054 -39.211 1.00 93.81 232 ASN A CA 1
ATOM 1840 C C . ASN A 1 232 ? 62.080 7.394 -39.911 1.00 93.81 232 ASN A C 1
ATOM 1842 O O . ASN A 1 232 ? 63.227 7.660 -39.573 1.00 93.81 232 ASN A O 1
ATOM 1846 N N . ALA A 1 233 ? 61.835 6.604 -40.961 1.00 92.56 233 ALA A N 1
ATOM 1847 C CA . ALA A 1 233 ? 62.889 5.968 -41.753 1.00 92.56 233 ALA A CA 1
ATOM 1848 C C . ALA A 1 233 ? 63.794 6.973 -42.494 1.00 92.56 233 ALA A C 1
ATOM 1850 O O . ALA A 1 233 ? 64.902 6.624 -42.901 1.00 92.56 233 ALA A O 1
ATOM 1851 N N . LYS A 1 234 ? 63.322 8.208 -42.707 1.00 90.19 234 LYS A N 1
ATOM 1852 C CA . LYS A 1 234 ? 64.074 9.303 -43.337 1.00 90.19 234 LYS A CA 1
ATOM 1853 C C . LYS A 1 234 ? 64.358 10.456 -42.375 1.00 90.19 234 LYS A C 1
ATOM 1855 O O . LYS A 1 234 ? 64.724 11.533 -42.841 1.00 90.19 234 LYS A O 1
ATOM 1860 N N . ALA A 1 235 ? 64.237 10.240 -41.064 1.00 88.50 235 ALA A N 1
ATOM 1861 C CA . ALA A 1 235 ? 64.353 11.299 -40.068 1.00 88.50 235 ALA A CA 1
ATOM 1862 C C . ALA A 1 235 ? 65.717 12.001 -40.127 1.00 88.50 235 ALA A C 1
ATOM 1864 O O . ALA A 1 235 ? 65.752 13.223 -40.131 1.00 88.50 235 ALA A O 1
ATOM 1865 N N . ASP A 1 236 ? 66.813 11.260 -40.306 1.00 83.12 236 ASP A N 1
ATOM 1866 C CA . ASP A 1 236 ? 68.168 11.834 -40.387 1.00 83.12 236 ASP A CA 1
ATOM 1867 C C . ASP A 1 236 ? 68.386 12.731 -41.622 1.00 83.12 236 ASP A C 1
ATOM 1869 O O . ASP A 1 236 ? 69.256 13.600 -41.626 1.00 83.12 236 ASP A O 1
ATOM 1873 N N . VAL A 1 237 ? 67.598 12.525 -42.686 1.00 85.81 237 VAL A N 1
ATOM 1874 C CA . VAL A 1 237 ? 67.640 13.338 -43.915 1.00 85.81 237 VAL A CA 1
ATOM 1875 C C . VAL A 1 237 ? 66.660 14.508 -43.834 1.00 85.81 237 VAL A C 1
ATOM 1877 O O . VAL A 1 237 ? 66.958 15.597 -44.316 1.00 85.81 237 VAL A O 1
ATOM 1880 N N . LEU A 1 238 ? 65.479 14.282 -43.253 1.00 82.75 238 LEU A N 1
ATOM 1881 C CA . LEU A 1 238 ? 64.416 15.282 -43.128 1.00 82.75 238 LEU A CA 1
ATOM 1882 C C . LEU A 1 238 ? 64.695 16.289 -42.005 1.00 82.75 238 LEU A C 1
ATOM 1884 O O . LEU A 1 238 ? 64.339 17.457 -42.127 1.00 82.75 238 LEU A O 1
ATOM 1888 N N . PHE A 1 239 ? 65.355 15.850 -40.937 1.00 83.88 239 PHE A N 1
ATOM 1889 C CA . PHE A 1 239 ? 65.719 16.652 -39.776 1.00 83.88 239 PHE A CA 1
ATOM 1890 C C . PHE A 1 239 ? 67.241 16.718 -39.662 1.00 83.88 239 PHE A C 1
ATOM 1892 O O . PHE A 1 239 ? 67.854 16.181 -38.743 1.00 83.88 239 PHE A O 1
ATOM 1899 N N . ILE A 1 240 ? 67.866 17.403 -40.619 1.00 74.69 240 ILE A N 1
ATOM 1900 C CA . ILE A 1 240 ? 69.271 17.787 -40.499 1.00 74.69 240 ILE A CA 1
ATOM 1901 C C . ILE A 1 240 ? 69.337 18.873 -39.425 1.00 74.69 240 ILE A C 1
ATOM 1903 O O . ILE A 1 240 ? 68.928 20.011 -39.657 1.00 74.69 240 ILE A O 1
ATOM 1907 N N . ALA A 1 241 ? 69.848 18.533 -38.242 1.00 62.47 241 ALA A N 1
ATOM 1908 C CA . ALA A 1 241 ? 70.264 19.555 -37.294 1.00 62.47 241 ALA A CA 1
ATOM 1909 C C . ALA A 1 241 ? 71.375 20.380 -37.969 1.00 62.47 241 ALA A C 1
ATOM 1911 O O . ALA A 1 241 ? 72.360 19.788 -38.433 1.00 62.47 241 ALA A O 1
ATOM 1912 N N . PRO A 1 242 ? 71.258 21.718 -38.070 1.00 54.28 242 PRO A N 1
ATOM 1913 C CA . PRO A 1 242 ? 72.390 22.513 -38.500 1.00 54.28 242 PRO A CA 1
ATOM 1914 C C . PRO A 1 242 ? 73.510 22.245 -37.495 1.00 54.28 242 PRO A C 1
ATOM 1916 O O . PRO A 1 242 ? 73.356 22.504 -36.303 1.00 54.28 242 PRO A O 1
ATOM 1919 N N . ARG A 1 243 ? 74.623 21.670 -37.964 1.00 48.72 243 ARG A N 1
ATOM 1920 C CA . ARG A 1 243 ? 75.866 21.659 -37.192 1.00 48.72 243 ARG A CA 1
ATOM 1921 C C . ARG A 1 243 ? 76.167 23.115 -36.860 1.00 48.72 243 ARG A C 1
ATOM 1923 O O . ARG A 1 243 ? 76.497 23.873 -37.771 1.00 48.72 243 ARG A O 1
ATOM 1930 N N . GLU A 1 244 ? 76.054 23.498 -35.590 1.00 48.47 244 GLU A N 1
ATOM 1931 C CA . GLU A 1 244 ? 76.724 24.702 -35.110 1.00 48.47 244 GLU A CA 1
ATOM 1932 C C . GLU A 1 244 ? 78.214 24.562 -35.458 1.00 48.47 244 GLU A C 1
ATOM 1934 O O . GLU A 1 244 ? 78.858 23.588 -35.044 1.00 48.47 244 GLU A O 1
ATOM 1939 N N . PRO A 1 245 ? 78.784 25.468 -36.268 1.00 47.31 245 PRO A N 1
ATOM 1940 C CA . PRO A 1 245 ? 80.195 25.421 -36.583 1.00 47.31 245 PRO A CA 1
ATOM 1941 C C . PRO A 1 245 ? 80.954 26.049 -35.414 1.00 47.31 245 PRO A C 1
ATOM 1943 O O . PRO A 1 245 ? 81.210 27.249 -35.415 1.00 47.31 245 PRO A O 1
ATOM 1946 N N . GLY A 1 246 ? 81.306 25.258 -34.398 1.00 52.62 246 GLY A N 1
ATOM 1947 C CA . GLY A 1 246 ? 82.149 25.791 -33.329 1.00 52.62 246 GLY A CA 1
ATOM 1948 C C . GLY A 1 246 ? 82.235 24.986 -32.043 1.00 52.62 246 GLY A C 1
ATOM 1949 O O . GLY A 1 246 ? 81.883 25.500 -30.992 1.00 52.62 246 GLY A O 1
ATOM 1950 N N . ALA A 1 247 ? 82.786 23.776 -32.091 1.00 39.84 247 ALA A N 1
ATOM 1951 C CA . ALA A 1 247 ? 83.477 23.214 -30.930 1.00 39.84 247 ALA A CA 1
ATOM 1952 C C . ALA A 1 247 ? 84.598 22.290 -31.416 1.00 39.84 247 ALA A C 1
ATOM 1954 O O . ALA A 1 247 ? 84.472 21.067 -31.445 1.00 39.84 247 ALA A O 1
ATOM 1955 N N . VAL A 1 248 ? 85.691 22.911 -31.867 1.00 41.94 248 VAL A N 1
ATOM 1956 C CA . VAL A 1 248 ? 86.994 22.251 -31.940 1.00 41.94 248 VAL A CA 1
ATOM 1957 C C . VAL A 1 248 ? 87.507 22.162 -30.509 1.00 41.94 248 VAL A C 1
ATOM 1959 O O . VAL A 1 248 ? 87.636 23.173 -29.825 1.00 41.94 248 VAL A O 1
ATOM 1962 N N . SER A 1 249 ? 87.767 20.940 -30.073 1.00 36.09 249 SER A N 1
ATOM 1963 C CA . SER A 1 249 ? 88.512 20.601 -28.870 1.00 36.09 249 SER A CA 1
ATOM 1964 C C . SER A 1 249 ? 89.907 21.240 -28.867 1.00 36.09 249 SER A C 1
ATOM 1966 O O . SER A 1 249 ? 90.717 20.908 -29.735 1.00 36.09 249 SER A O 1
ATOM 1968 N N . TYR A 1 250 ? 90.165 22.086 -27.867 1.00 36.44 250 TYR A N 1
ATOM 1969 C CA . TYR A 1 250 ? 91.422 22.221 -27.121 1.00 36.44 250 TYR A CA 1
ATOM 1970 C C . TYR A 1 250 ? 91.081 22.543 -25.666 1.00 36.44 250 TYR A C 1
ATOM 1972 O O . TYR A 1 250 ? 90.147 23.350 -25.458 1.00 36.44 250 TYR A O 1
#

pLDDT: mean 91.78, std 10.68, range [36.09, 98.19]

Foldseek 3Di:
DVVQPDDDDPPDDLQVQLQDQDPSLVVVQVVVLVVQLVVCVVVVHDPPSVVRTGDSRLSSNVCCCAAAFVQDQVLQAQAAPVLNVLGDRGHADPDCDPDPPHSVLRSVLSSQLVVAWDWDPDDPVCLVPVVVPPPDDVVQWHKDFGQHGADVPDNHTDTTIITHRRDDDDDDWVCVVVVVCVDPVIDNDDDDDDDDDDDDDDDDDDPVVVVVVVVVVVVVVVVCVVVVVVCVVCVCVVDVDPPPPDDDDD

Sequence (250 aa):
AESINVSYPESQSPEEDLNFVTDTAKALADVATVVGRALYQLAGGTNFSDTIQADPRTVTRLLYGFLVRANNSWFQSILRQDLRSYLGDGPLQHYIAVSSPTNTTYVVQYALANLTGQVVDLTREQCQDPSKVPNENKDLYEYAWVQGPLNSNETDRLPHCVRSTARLARALSPAFELRQWGSTEYSTWTESRWKDIRARIFLIASRELEFITLMVGFGILVFSLVVTYCINAKADVLFIAPREPGAVSY

Secondary structure (DSSP, 8-state):
-GGGT----TT--HHHHHH---HHHHHHHHHHHHHHHHHHHHTT--S-GGG----HHHHHHHHHHHHT-SS-HHHHHHS-GGGGGG--SSPPP----SSSS-HHHHHHHHHHHHHH-EEE---HHHHH-GGGSTT--TTT-EEEEE--PBPTTSS-B--EEEEE---------HHHHTT-TT-SSS----PPP-S-----------HHHHHHHHHHHHHHHHHHHHHHHHHHHTHHHHS-----S-----

InterPro domains:
  IPR008710 Nicastrin [PTHR21092] (16-239)

Radius of gyration: 35.59 Å; chains: 1; bounding box: 120×55×80 Å